Protein AF-A0A4Y2WXP6-F1 (afdb_monomer)

Radius of gyration: 22.46 Å; Cα contacts (8 Å, |Δi|>4): 162; chains: 1; bounding box: 64×48×54 Å

Sequence (216 aa):
MQQYDVDSYVKVEGNRLNFIRHIQRKLRVQLHLRLADHINALVTEVGIKSGVTLILLSSFIGSPREMQQNFQDAMSIFRDIGKPDLFLSFTCISKWNEIKDNFSWTKPHDRPNLVARVFDIKKKALIQDLKNMAFWIIYPCLTKKYNAHINVEICSSFISKNYVCKYVYKGHDCAKVVFDDIVQGPIIWDEIKTFLDARCLSAPKAMCRLLEKNAQ

Mean predicted aligned error: 11.95 Å

Solvent-accessible surface area (backbone atoms only — not comparable to full-atom values): 12977 Å² total; per-residue (Å²): 102,43,65,57,45,36,51,52,44,50,50,54,51,51,50,51,52,53,50,50,62,63,48,51,77,74,48,93,48,63,77,59,47,56,52,51,52,52,51,44,51,57,33,51,76,72,71,48,88,70,75,85,89,77,83,64,50,52,90,37,89,77,23,74,44,23,36,52,49,55,47,51,55,52,51,49,46,39,67,75,80,40,75,54,60,63,45,79,46,80,46,88,56,88,80,39,61,83,55,46,78,76,42,88,89,69,59,78,74,65,43,28,61,61,55,34,51,54,45,51,52,52,52,52,52,50,55,52,48,64,74,73,48,76,72,89,80,36,73,78,52,49,32,63,76,67,63,33,62,63,48,76,44,82,27,51,82,75,51,35,58,55,50,53,49,48,68,44,68,62,60,62,58,65,43,77,44,70,68,81,76,92,60,99,64,87,86,77,86,54,87,84,80,38,71,42,85,37,80,58,78,52,36,40,62,34,37,41,56,54,54,59,64,76,74,113

InterPro domains:
  IPR025476 Helitron helicase-like domain [PF14214] (1-132)

pLDDT: mean 74.92, std 11.72, range [33.97, 91.5]

Organism: Araneus ventricosus (NCBI:txid182803)

Foldseek 3Di:
DLVCLVVVLVVVLVVVQVVQVVCVVVDPCVVVVVVLVVVCVVCVVVVHPDDDDRQDDLVRAQHPNVLVVLLVVVVVCCVPVNFDQKDKDWDQDCPDPQNVVVDDDDGSQVCLLSSLVLVVVLVVVVVVCVVVDDPPVPDVPSCVVSVTDMDMDGADRVRRSVVSNCVSPVTADWDWDFDDDPDPDPDDDDVVPTTDTHGDDGSNRSNNVVVVVVVD

Secondary structure (DSSP, 8-state):
-HHHHHHHHHHHHHHHHHHHHHHHTTS--HHHHHHHHHHHHHHHHTT--PPP-----TTSTT-HHHHHHHHHHHHHHHHHT---SEEEEEE--TT-HHHHTT-SSS-GGG-HHHHHHHHHHHHHHHHHHHHHS-GGG-HHHHHHHHTSEEEEEE--HHHHHHHHHHHHHT-S-EEEEE-----SS-----TTTSEEEEE---HHHHHHHHHHHTT-

Structure (mmCIF, N/CA/C/O backbone):
data_AF-A0A4Y2WXP6-F1
#
_entry.id   AF-A0A4Y2WXP6-F1
#
loop_
_atom_site.group_PDB
_atom_site.id
_atom_site.type_symbol
_atom_site.label_atom_id
_atom_site.label_alt_id
_atom_site.label_comp_id
_atom_site.label_asym_id
_atom_site.label_entity_id
_atom_site.label_seq_id
_atom_site.pdbx_PDB_ins_code
_atom_site.Cartn_x
_atom_site.Cartn_y
_atom_site.Cartn_z
_atom_site.occupancy
_atom_site.B_iso_or_equiv
_atom_site.auth_seq_id
_atom_site.auth_comp_id
_atom_site.auth_asym_id
_atom_site.auth_atom_id
_atom_site.pdbx_PDB_model_num
ATOM 1 N N . MET A 1 1 ? 7.918 -20.808 2.384 1.00 64.62 1 MET A N 1
ATOM 2 C CA . MET A 1 1 ? 6.591 -20.335 1.918 1.00 64.62 1 MET A CA 1
ATOM 3 C C . MET A 1 1 ? 6.629 -18.857 1.535 1.00 64.62 1 MET A C 1
ATOM 5 O O . MET A 1 1 ? 6.299 -18.552 0.404 1.00 64.62 1 MET A O 1
ATOM 9 N N . GLN A 1 2 ? 7.147 -17.964 2.390 1.00 73.94 2 GLN A N 1
ATOM 10 C CA . GLN A 1 2 ? 7.271 -16.527 2.080 1.00 73.94 2 GLN A CA 1
ATOM 11 C C . GLN A 1 2 ? 7.933 -16.202 0.732 1.00 73.94 2 GLN A C 1
ATOM 13 O O . GLN A 1 2 ? 7.430 -15.364 -0.007 1.00 73.94 2 GLN A O 1
ATOM 18 N N . GLN A 1 3 ? 9.049 -16.866 0.412 1.00 81.69 3 GLN A N 1
ATOM 19 C CA . GLN A 1 3 ? 9.759 -16.640 -0.848 1.00 81.69 3 GLN A CA 1
ATOM 20 C C . GLN A 1 3 ? 8.907 -17.023 -2.061 1.00 81.69 3 GLN A C 1
ATOM 22 O O . GLN A 1 3 ? 8.858 -16.276 -3.025 1.00 81.69 3 GLN A O 1
ATOM 27 N N . TYR A 1 4 ? 8.146 -18.118 -1.970 1.00 82.62 4 TYR A N 1
ATOM 28 C CA . TYR A 1 4 ? 7.216 -18.525 -3.024 1.00 82.62 4 TYR A CA 1
ATOM 29 C C . TYR A 1 4 ? 6.116 -17.480 -3.260 1.00 82.62 4 TYR A C 1
ATOM 31 O O . TYR A 1 4 ? 5.788 -17.188 -4.407 1.00 82.62 4 TYR A O 1
ATOM 39 N N . ASP A 1 5 ? 5.573 -16.885 -2.195 1.00 80.56 5 ASP A N 1
ATOM 40 C CA . ASP A 1 5 ? 4.532 -15.856 -2.306 1.00 80.56 5 ASP A CA 1
ATOM 41 C C . ASP A 1 5 ? 5.058 -14.582 -2.984 1.00 80.56 5 ASP A C 1
ATOM 43 O O . ASP A 1 5 ? 4.394 -14.007 -3.851 1.00 80.56 5 ASP A O 1
ATOM 47 N N . VAL A 1 6 ? 6.272 -14.160 -2.615 1.00 85.00 6 VAL A N 1
ATOM 48 C CA . VAL A 1 6 ? 6.953 -13.016 -3.238 1.00 85.00 6 VAL A CA 1
ATOM 49 C C . VAL A 1 6 ? 7.283 -13.323 -4.697 1.00 85.00 6 VAL A C 1
ATOM 51 O O . VAL A 1 6 ? 6.925 -12.536 -5.572 1.00 85.00 6 VAL A O 1
ATOM 54 N N . ASP A 1 7 ? 7.880 -14.480 -4.979 1.00 87.06 7 ASP A N 1
ATOM 55 C CA . ASP A 1 7 ? 8.254 -14.898 -6.333 1.00 87.06 7 ASP A CA 1
ATOM 56 C C . ASP A 1 7 ? 7.030 -15.030 -7.243 1.00 87.06 7 ASP A C 1
ATOM 58 O O . ASP A 1 7 ? 7.064 -14.618 -8.403 1.00 87.06 7 ASP A O 1
ATOM 62 N N . SER A 1 8 ? 5.926 -15.570 -6.723 1.00 86.00 8 SER A N 1
ATOM 63 C CA . SER A 1 8 ? 4.652 -15.663 -7.437 1.00 86.00 8 SER A CA 1
ATOM 64 C C . SER A 1 8 ? 4.138 -14.276 -7.823 1.00 86.00 8 SER A C 1
ATOM 66 O O . SER A 1 8 ? 3.855 -14.022 -8.997 1.00 86.00 8 SER A O 1
ATOM 68 N N . TYR A 1 9 ? 4.107 -13.332 -6.874 1.00 86.50 9 TYR A N 1
ATOM 69 C CA . TYR A 1 9 ? 3.711 -11.956 -7.167 1.00 86.50 9 TYR A CA 1
ATOM 70 C C . TYR A 1 9 ? 4.641 -11.292 -8.192 1.00 86.50 9 TYR A C 1
ATOM 72 O O . TYR A 1 9 ? 4.164 -10.644 -9.125 1.00 86.50 9 TYR A O 1
ATOM 80 N N . VAL A 1 10 ? 5.959 -11.463 -8.053 1.00 86.56 10 VAL A N 1
ATOM 81 C CA . VAL A 1 10 ? 6.952 -10.887 -8.973 1.00 86.56 10 VAL A CA 1
ATOM 82 C C . VAL A 1 10 ? 6.772 -11.437 -10.386 1.00 86.56 10 VAL A C 1
ATOM 84 O O . VAL A 1 10 ? 6.802 -10.661 -11.339 1.00 86.56 10 VAL A O 1
ATOM 87 N N . LYS A 1 11 ? 6.503 -12.738 -10.544 1.00 89.31 11 LYS A N 1
ATOM 88 C CA . LYS A 1 11 ? 6.196 -13.344 -11.851 1.00 89.31 11 LYS A CA 1
ATOM 89 C C . LYS A 1 11 ? 4.927 -12.758 -12.466 1.00 89.31 11 LYS A C 1
ATOM 91 O O . LYS A 1 11 ? 4.932 -12.393 -13.641 1.00 89.31 11 LYS A O 1
ATOM 96 N N . VAL A 1 12 ? 3.854 -12.623 -11.683 1.00 87.88 12 VAL A N 1
ATOM 97 C CA . VAL A 1 12 ? 2.596 -12.010 -12.146 1.00 87.88 12 VAL A CA 1
ATOM 98 C C . VAL A 1 12 ? 2.831 -10.568 -12.594 1.00 87.88 12 VAL A C 1
ATOM 100 O O . VAL A 1 12 ? 2.386 -10.167 -13.669 1.00 87.88 12 VAL A O 1
ATOM 103 N N . GLU A 1 13 ? 3.558 -9.781 -11.805 1.00 83.94 13 GLU A N 1
ATOM 104 C CA . GLU A 1 13 ? 3.833 -8.385 -12.134 1.00 83.94 13 GLU A CA 1
ATOM 105 C C . GLU A 1 13 ? 4.781 -8.252 -13.339 1.00 83.94 13 GLU A C 1
ATOM 107 O O . GLU A 1 13 ? 4.561 -7.403 -14.204 1.00 83.94 13 GLU A O 1
ATOM 112 N N . GLY A 1 14 ? 5.776 -9.135 -13.455 1.00 87.25 14 GLY A N 1
ATOM 113 C CA . GLY A 1 14 ? 6.657 -9.237 -14.619 1.00 87.25 14 GLY A CA 1
ATOM 114 C C . GLY A 1 14 ? 5.882 -9.543 -15.900 1.00 87.25 14 GLY A C 1
ATOM 115 O O . GLY A 1 14 ? 6.063 -8.865 -16.911 1.00 87.25 14 GLY A O 1
ATOM 116 N N . ASN A 1 15 ? 4.935 -10.481 -15.847 1.00 88.62 15 ASN A N 1
ATOM 117 C CA . ASN A 1 15 ? 4.050 -10.778 -16.975 1.00 88.62 15 ASN A CA 1
ATOM 118 C C . ASN A 1 15 ? 3.198 -9.564 -17.376 1.00 88.62 15 ASN A C 1
ATOM 120 O O . ASN A 1 15 ? 3.056 -9.282 -18.566 1.00 88.62 15 ASN A O 1
ATOM 124 N N . ARG A 1 16 ? 2.683 -8.794 -16.408 1.00 85.38 16 ARG A N 1
ATOM 125 C CA . ARG A 1 16 ? 1.937 -7.551 -16.684 1.00 85.38 16 ARG A CA 1
ATOM 126 C C . ARG A 1 16 ? 2.815 -6.488 -17.340 1.00 85.38 16 ARG A C 1
ATOM 128 O O . ARG A 1 16 ? 2.377 -5.842 -18.287 1.00 85.38 16 ARG A O 1
ATOM 135 N N . LEU A 1 17 ? 4.055 -6.321 -16.882 1.00 85.12 17 LEU A N 1
ATOM 136 C CA . LEU A 1 17 ? 5.014 -5.404 -17.506 1.00 85.12 17 LEU A CA 1
ATOM 137 C C . LEU A 1 17 ? 5.356 -5.828 -18.938 1.00 85.12 17 LEU A C 1
ATOM 139 O O . LEU A 1 17 ? 5.398 -4.986 -19.836 1.00 85.12 17 LEU A O 1
ATOM 143 N N . ASN A 1 18 ? 5.538 -7.129 -19.174 1.00 86.44 18 ASN A N 1
ATOM 144 C CA . ASN A 1 18 ? 5.763 -7.678 -20.512 1.00 86.44 18 ASN A CA 1
ATOM 145 C C . ASN A 1 18 ? 4.569 -7.391 -21.427 1.00 86.44 18 ASN A C 1
ATOM 147 O O . ASN A 1 18 ? 4.743 -6.899 -22.540 1.00 86.44 18 ASN A O 1
ATOM 151 N N . PHE A 1 19 ? 3.354 -7.615 -20.931 1.00 85.69 19 PHE A N 1
ATOM 152 C CA . PHE A 1 19 ? 2.121 -7.307 -21.648 1.00 85.69 19 PHE A CA 1
ATOM 153 C C . PHE A 1 19 ? 2.008 -5.818 -22.011 1.00 85.69 19 PHE A C 1
ATOM 155 O O . PHE A 1 19 ? 1.769 -5.490 -23.174 1.00 85.69 19 PHE A O 1
ATOM 162 N N . ILE A 1 20 ? 2.258 -4.913 -21.055 1.00 82.00 20 ILE A N 1
ATOM 163 C CA . ILE A 1 20 ? 2.254 -3.458 -21.290 1.00 82.00 20 ILE A CA 1
ATOM 164 C C . ILE A 1 20 ? 3.272 -3.087 -22.370 1.00 82.00 20 ILE A C 1
ATOM 166 O O . ILE A 1 20 ? 2.935 -2.366 -23.306 1.00 82.00 20 ILE A O 1
ATOM 170 N N . ARG A 1 21 ? 4.491 -3.624 -22.291 1.00 81.19 21 ARG A N 1
ATOM 171 C CA . ARG A 1 21 ? 5.553 -3.391 -23.278 1.00 81.19 21 ARG A CA 1
ATOM 172 C C . ARG A 1 21 ? 5.145 -3.817 -24.692 1.00 81.19 21 ARG A C 1
ATOM 174 O O . ARG A 1 21 ? 5.443 -3.108 -25.651 1.00 81.19 21 ARG A O 1
ATOM 181 N N . HIS A 1 22 ? 4.432 -4.933 -24.841 1.00 81.88 22 HIS A N 1
ATOM 182 C CA . HIS A 1 22 ? 3.930 -5.371 -26.148 1.00 81.88 22 HIS A CA 1
ATOM 183 C C . HIS A 1 22 ? 2.768 -4.510 -26.661 1.00 81.88 22 HIS A C 1
ATOM 185 O O . HIS A 1 22 ? 2.712 -4.204 -27.853 1.00 81.88 22 HIS A O 1
ATOM 191 N N . ILE A 1 23 ? 1.861 -4.086 -25.779 1.00 77.50 23 ILE A N 1
ATOM 192 C CA . ILE A 1 23 ? 0.702 -3.259 -26.147 1.00 77.50 23 ILE A CA 1
ATOM 193 C C . ILE A 1 23 ? 1.083 -1.820 -26.461 1.00 77.50 23 ILE A C 1
ATOM 195 O O . ILE A 1 23 ? 0.476 -1.208 -27.337 1.00 77.50 23 ILE A O 1
ATOM 199 N N . GLN A 1 24 ? 2.110 -1.281 -25.814 1.00 71.88 24 GLN A N 1
ATOM 200 C CA . GLN A 1 24 ? 2.576 0.074 -26.088 1.00 71.88 24 GLN A CA 1
ATOM 201 C C . GLN A 1 24 ? 2.967 0.303 -27.543 1.00 71.88 24 GLN A C 1
ATOM 203 O O . GLN A 1 24 ? 2.732 1.394 -28.048 1.00 71.88 24 GLN A O 1
ATOM 208 N N . ARG A 1 25 ? 3.470 -0.724 -28.244 1.00 66.88 25 ARG A N 1
ATOM 209 C CA . ARG A 1 25 ? 3.754 -0.628 -29.686 1.00 66.88 25 ARG A CA 1
ATOM 210 C C . ARG A 1 25 ? 2.493 -0.412 -30.534 1.00 66.88 25 ARG A C 1
ATOM 212 O O . ARG A 1 25 ? 2.609 0.072 -31.652 1.00 66.88 25 ARG A O 1
ATOM 219 N N . LYS A 1 26 ? 1.309 -0.778 -30.026 1.00 70.56 26 LYS A N 1
ATOM 220 C CA . LYS A 1 26 ? 0.008 -0.629 -30.705 1.00 70.56 26 LYS A CA 1
ATOM 221 C C . LYS A 1 26 ? -0.742 0.648 -30.309 1.00 70.56 26 LYS A C 1
ATOM 223 O O . LYS A 1 26 ? -1.589 1.109 -31.068 1.00 70.56 26 LYS A O 1
ATOM 228 N N . LEU A 1 27 ? -0.472 1.208 -29.129 1.00 64.75 27 LEU A N 1
ATOM 229 C CA . LEU A 1 27 ? -1.106 2.445 -28.665 1.00 64.75 27 LEU A CA 1
ATOM 230 C C . LEU A 1 27 ? -0.515 3.659 -29.405 1.00 64.75 27 LEU A C 1
ATOM 232 O O . LEU A 1 27 ? 0.668 3.675 -29.737 1.00 64.75 27 LEU A O 1
ATOM 236 N N . ARG A 1 28 ? -1.319 4.705 -29.651 1.00 60.28 28 ARG A N 1
ATOM 237 C CA . ARG A 1 28 ? -0.869 5.977 -30.257 1.00 60.28 28 ARG A CA 1
ATOM 238 C C . ARG A 1 28 ? 0.005 6.782 -29.280 1.00 60.28 28 ARG A C 1
ATOM 240 O O . ARG A 1 28 ? -0.372 7.854 -28.822 1.00 60.28 28 ARG A O 1
ATOM 247 N N . VAL A 1 29 ? 1.199 6.276 -28.979 1.00 63.72 29 VAL A N 1
ATOM 248 C CA . VAL A 1 29 ? 2.205 6.895 -28.093 1.00 63.72 29 VAL A CA 1
ATOM 249 C C . VAL A 1 29 ? 2.980 8.021 -28.810 1.00 63.72 29 VAL A C 1
ATOM 251 O O . VAL A 1 29 ? 3.933 8.559 -28.264 1.00 63.72 29 VAL A O 1
ATOM 254 N N . GLN A 1 30 ? 2.564 8.427 -30.019 1.00 55.47 30 GLN A N 1
ATOM 255 C CA . GLN A 1 30 ? 3.279 9.351 -30.919 1.00 55.47 30 GLN A CA 1
ATOM 256 C C . GLN A 1 30 ? 3.834 10.618 -30.248 1.00 55.47 30 GLN A C 1
ATOM 258 O O . GLN A 1 30 ? 4.963 11.008 -30.532 1.00 55.47 30 GLN A O 1
ATOM 263 N N . LEU A 1 31 ? 3.073 11.247 -29.346 1.00 61.75 31 LEU A N 1
ATOM 264 C CA . LEU A 1 31 ? 3.522 12.441 -28.618 1.00 61.75 31 LEU A CA 1
ATOM 265 C C . LEU A 1 31 ? 4.692 12.152 -27.668 1.00 61.75 31 LEU A C 1
ATOM 267 O O . LEU A 1 31 ? 5.622 12.946 -27.573 1.00 61.75 31 LEU A O 1
ATOM 271 N N . HIS A 1 32 ? 4.667 11.009 -26.987 1.00 64.88 32 HIS A N 1
ATOM 272 C CA . HIS A 1 32 ? 5.744 10.605 -26.088 1.00 64.88 32 HIS A CA 1
ATOM 273 C C . HIS A 1 32 ? 6.916 9.966 -26.828 1.00 64.88 32 HIS A C 1
ATOM 275 O O . HIS A 1 32 ? 8.036 10.056 -26.340 1.00 64.88 32 HIS A O 1
ATOM 281 N N . LEU A 1 33 ? 6.670 9.376 -28.002 1.00 66.00 33 LEU A N 1
ATOM 282 C CA . LEU A 1 33 ? 7.726 8.877 -28.878 1.00 66.00 33 LEU A CA 1
ATOM 283 C C . LEU A 1 33 ? 8.670 10.016 -29.257 1.00 66.00 33 LEU A C 1
ATOM 285 O O . LEU A 1 33 ? 9.854 9.907 -29.009 1.00 66.00 33 LEU A O 1
ATOM 289 N N . ARG A 1 34 ? 8.138 11.162 -29.706 1.00 69.50 34 ARG A N 1
ATOM 290 C CA . ARG A 1 34 ? 8.958 12.333 -30.069 1.00 69.50 34 ARG A CA 1
ATOM 291 C C . ARG A 1 34 ? 9.839 12.833 -28.926 1.00 69.50 34 ARG A C 1
ATOM 293 O O . ARG A 1 34 ? 10.994 13.176 -29.146 1.00 69.50 34 ARG A O 1
ATOM 300 N N . LEU A 1 35 ? 9.289 12.882 -27.712 1.00 71.50 35 LEU A N 1
ATOM 301 C CA . LEU A 1 35 ? 10.049 13.280 -26.528 1.00 71.50 35 LEU A CA 1
ATOM 302 C C . LEU A 1 35 ? 11.138 12.246 -26.205 1.00 71.50 35 LEU A C 1
ATOM 304 O O . LEU A 1 35 ? 12.278 12.618 -25.952 1.00 71.50 35 LEU A O 1
ATOM 308 N N . ALA A 1 36 ? 10.794 10.957 -26.238 1.00 72.75 36 ALA A N 1
ATOM 309 C CA . ALA A 1 36 ? 11.742 9.874 -26.003 1.00 72.75 36 ALA A CA 1
ATOM 310 C C . ALA A 1 36 ? 12.844 9.844 -27.073 1.00 72.75 36 ALA A C 1
ATOM 312 O O . ALA A 1 36 ? 14.006 9.685 -26.730 1.00 72.75 36 ALA A O 1
ATOM 313 N N . ASP A 1 37 ? 12.505 10.066 -28.342 1.00 74.88 37 ASP A N 1
ATOM 314 C CA . ASP A 1 37 ? 13.437 10.128 -29.467 1.00 74.88 37 ASP A CA 1
ATOM 315 C C . ASP A 1 37 ? 14.398 11.315 -29.320 1.00 74.88 37 ASP A C 1
ATOM 317 O O . ASP A 1 37 ? 15.600 11.157 -29.520 1.00 74.88 37 ASP A O 1
ATOM 321 N N . HIS A 1 38 ? 13.900 12.481 -28.891 1.00 77.38 38 HIS A N 1
ATOM 322 C CA . HIS A 1 38 ? 14.736 13.648 -28.600 1.00 77.38 38 HIS A CA 1
ATOM 323 C C . HIS A 1 38 ? 15.698 13.394 -27.432 1.00 77.38 38 HIS A C 1
ATOM 325 O O . HIS A 1 38 ? 16.887 13.680 -27.538 1.00 77.38 38 HIS A O 1
ATOM 331 N N . ILE A 1 39 ? 15.209 12.797 -26.340 1.00 73.56 39 ILE A N 1
ATOM 332 C CA . ILE A 1 39 ? 16.048 12.421 -25.193 1.00 73.56 39 ILE A CA 1
ATOM 333 C C . ILE A 1 39 ? 17.089 11.380 -25.618 1.00 73.56 39 ILE A C 1
ATOM 335 O O . ILE A 1 39 ? 18.258 11.512 -25.279 1.00 73.56 39 ILE A O 1
ATOM 339 N N . ASN A 1 40 ? 16.695 10.372 -26.396 1.00 73.50 40 ASN A N 1
ATOM 340 C CA . ASN A 1 40 ? 17.603 9.342 -26.894 1.00 73.50 40 ASN A CA 1
ATOM 341 C C . ASN A 1 40 ? 18.684 9.922 -27.812 1.00 73.50 40 ASN A C 1
ATOM 343 O O . ASN A 1 40 ? 19.830 9.492 -27.713 1.00 73.50 40 ASN A O 1
ATOM 347 N N . ALA A 1 41 ? 18.356 10.901 -28.660 1.00 77.94 41 ALA A N 1
ATOM 348 C CA . ALA A 1 41 ? 19.338 11.599 -29.487 1.00 77.94 41 ALA A CA 1
ATOM 349 C C . ALA A 1 41 ? 20.380 12.327 -28.619 1.00 77.94 41 ALA A C 1
ATOM 351 O O . ALA A 1 41 ? 21.571 12.072 -28.772 1.00 77.94 41 ALA A O 1
ATOM 352 N N . LEU A 1 42 ? 19.933 13.109 -27.629 1.00 74.19 42 LEU A N 1
ATOM 353 C CA . LEU A 1 42 ? 20.819 13.798 -26.678 1.00 74.19 42 LEU A CA 1
ATOM 354 C C . LEU A 1 42 ? 21.695 12.818 -25.879 1.00 74.19 42 LEU A C 1
ATOM 356 O O . LEU A 1 42 ? 22.879 13.046 -25.664 1.00 74.19 42 LEU A O 1
ATOM 360 N N . VAL A 1 43 ? 21.126 11.694 -25.445 1.00 70.00 43 VAL A N 1
ATOM 361 C CA . VAL A 1 43 ? 21.840 10.671 -24.666 1.00 70.00 43 VAL A CA 1
ATOM 362 C C . VAL A 1 43 ? 22.870 9.922 -25.529 1.00 70.00 43 VAL A C 1
ATOM 364 O O . VAL A 1 43 ? 23.940 9.561 -25.035 1.00 70.00 43 VAL A O 1
ATOM 367 N N . THR A 1 44 ? 22.587 9.754 -26.826 1.00 70.88 44 THR A N 1
ATOM 368 C CA . THR A 1 44 ? 23.518 9.171 -27.807 1.00 70.88 44 THR A CA 1
ATOM 369 C C . THR A 1 44 ? 24.690 10.111 -28.095 1.00 70.88 44 THR A C 1
ATOM 371 O O . THR A 1 44 ? 25.821 9.641 -28.193 1.00 70.88 44 THR A O 1
ATOM 374 N N . GLU A 1 45 ? 24.453 11.427 -28.152 1.00 75.62 45 GLU A N 1
ATOM 375 C CA . GLU A 1 45 ? 25.511 12.446 -28.270 1.00 75.62 45 GLU A CA 1
ATOM 376 C C . GLU A 1 45 ? 26.474 12.431 -27.070 1.00 75.62 45 GLU A C 1
ATOM 378 O O . GLU A 1 45 ? 27.671 12.655 -27.230 1.00 75.62 45 GLU A O 1
ATOM 383 N N . VAL A 1 46 ? 25.977 12.089 -25.877 1.00 76.38 46 VAL A N 1
ATOM 384 C CA . VAL A 1 46 ? 26.775 11.967 -24.640 1.00 76.38 46 VAL A CA 1
ATOM 385 C C . VAL A 1 46 ? 27.415 10.569 -24.489 1.00 76.38 46 VAL A C 1
ATOM 387 O O . VAL A 1 46 ? 28.181 10.322 -23.560 1.00 76.38 46 VAL A O 1
ATOM 390 N N . GLY A 1 47 ? 27.153 9.633 -25.412 1.00 68.62 47 GLY A N 1
ATOM 391 C CA . GLY A 1 47 ? 27.742 8.287 -25.408 1.00 68.62 47 GLY A CA 1
ATOM 392 C C . GLY A 1 47 ? 27.188 7.341 -24.332 1.00 68.62 47 GLY A C 1
ATOM 393 O O . GLY A 1 47 ? 27.785 6.300 -24.053 1.00 68.62 47 GLY A O 1
ATOM 394 N N . ILE A 1 48 ? 26.047 7.670 -23.722 1.00 72.44 48 ILE A N 1
ATOM 395 C CA . ILE A 1 48 ? 25.389 6.833 -22.713 1.00 72.44 48 ILE A CA 1
ATOM 396 C C . ILE A 1 48 ? 24.386 5.906 -23.420 1.00 72.44 48 ILE A C 1
ATOM 398 O O . ILE A 1 48 ? 23.633 6.326 -24.295 1.00 72.44 48 ILE A O 1
ATOM 402 N N . LYS A 1 49 ? 24.343 4.615 -23.061 1.00 57.97 49 LYS A N 1
ATOM 403 C CA . LYS A 1 49 ? 23.306 3.701 -23.573 1.00 57.97 49 LYS A CA 1
ATOM 404 C C . LYS A 1 49 ? 21.960 4.056 -22.939 1.00 57.97 49 LYS A C 1
ATOM 406 O O . LYS A 1 49 ? 21.731 3.752 -21.771 1.00 57.97 49 LYS A O 1
ATOM 411 N N . SER A 1 50 ? 21.073 4.679 -23.714 1.00 58.06 50 SER A N 1
ATOM 412 C CA . SER A 1 50 ? 19.722 5.010 -23.253 1.00 58.06 50 SER A CA 1
ATOM 413 C C . SER A 1 50 ? 18.885 3.742 -23.038 1.00 58.06 50 SER A C 1
ATOM 415 O O . SER A 1 50 ? 18.837 2.854 -23.894 1.00 58.06 50 SER A O 1
ATOM 417 N N . GLY A 1 51 ? 18.232 3.640 -21.879 1.00 62.00 51 GLY A N 1
ATOM 418 C CA . GLY A 1 51 ? 17.280 2.569 -21.585 1.00 62.00 51 GLY A CA 1
ATOM 419 C C . GLY A 1 51 ? 15.971 2.725 -22.369 1.00 62.00 51 GLY A C 1
ATOM 420 O O . GLY A 1 51 ? 15.626 3.805 -22.843 1.00 62.00 51 GLY A O 1
ATOM 421 N N . VAL A 1 52 ? 15.191 1.646 -22.489 1.00 63.62 52 VAL A N 1
ATOM 422 C CA . VAL A 1 52 ? 13.873 1.707 -23.144 1.00 63.62 52 VAL A CA 1
ATOM 423 C C . VAL A 1 52 ? 12.873 2.427 -22.236 1.00 63.62 52 VAL A C 1
ATOM 425 O O . VAL A 1 52 ? 12.564 1.947 -21.145 1.00 63.62 52 VAL A O 1
ATOM 428 N N . THR A 1 53 ? 12.312 3.549 -22.695 1.00 64.50 53 THR A N 1
ATOM 429 C CA . THR A 1 53 ? 11.250 4.259 -21.969 1.00 64.50 53 THR A CA 1
ATOM 430 C C . THR A 1 53 ? 9.952 3.445 -21.984 1.00 64.50 53 THR A C 1
ATOM 432 O O . THR A 1 53 ? 9.266 3.363 -23.001 1.00 64.50 53 THR A O 1
ATOM 435 N N . LEU A 1 54 ? 9.586 2.855 -20.843 1.00 68.38 54 LEU A N 1
ATOM 436 C CA . LEU A 1 54 ? 8.304 2.170 -20.656 1.00 68.38 54 LEU A CA 1
ATOM 437 C C . LEU A 1 54 ? 7.338 3.046 -19.858 1.00 68.38 54 LEU A C 1
ATOM 439 O O . LEU A 1 54 ? 7.519 3.299 -18.670 1.00 68.38 54 LEU A O 1
ATOM 443 N N . ILE A 1 55 ? 6.261 3.477 -20.510 1.00 74.50 55 ILE A N 1
ATOM 444 C CA . ILE A 1 55 ? 5.221 4.306 -19.887 1.00 74.50 55 ILE A CA 1
ATOM 445 C C . ILE A 1 55 ? 4.188 3.454 -19.132 1.00 74.50 55 ILE A C 1
ATOM 447 O O . ILE A 1 55 ? 3.253 2.896 -19.702 1.00 74.50 55 ILE A O 1
ATOM 451 N N . LEU A 1 56 ? 4.287 3.380 -17.815 1.00 79.88 56 LEU A N 1
ATOM 452 C CA . LEU A 1 56 ? 3.295 2.633 -17.043 1.00 79.88 56 LEU A CA 1
ATOM 453 C C . LEU A 1 56 ? 1.901 3.284 -17.147 1.00 79.88 56 LEU A C 1
ATOM 455 O O . LEU A 1 56 ? 1.772 4.507 -17.060 1.00 79.88 56 LEU A O 1
ATOM 459 N N . LEU A 1 57 ? 0.871 2.459 -17.365 1.00 79.75 57 LEU A N 1
ATOM 460 C CA . LEU A 1 57 ? -0.534 2.884 -17.329 1.00 79.75 57 LEU A CA 1
ATOM 461 C C . LEU A 1 57 ? -0.978 3.135 -15.885 1.00 79.75 57 LEU A C 1
ATOM 463 O O . LEU A 1 57 ? -0.412 2.556 -14.961 1.00 79.75 57 LEU A O 1
ATOM 467 N N . SER A 1 58 ? -2.044 3.915 -15.694 1.00 81.12 58 SER A N 1
ATOM 468 C CA . SER A 1 58 ? -2.604 4.170 -14.360 1.00 81.12 58 SER A CA 1
ATOM 469 C C . SER A 1 58 ? -3.195 2.927 -13.682 1.00 81.12 58 SER A C 1
ATOM 471 O O . SER A 1 58 ? -3.288 2.878 -12.466 1.00 81.12 58 SER A O 1
ATOM 473 N N . SER A 1 59 ? -3.503 1.865 -14.431 1.00 81.06 59 SER A N 1
ATOM 474 C CA . SER A 1 59 ? -3.890 0.559 -13.873 1.00 81.06 59 SER A CA 1
ATOM 475 C C . SER A 1 59 ? -2.724 -0.213 -13.231 1.00 81.06 59 SER A C 1
ATOM 477 O O . SER A 1 59 ? -2.904 -1.308 -12.682 1.00 81.06 59 SER A O 1
ATOM 479 N N . PHE A 1 60 ? -1.492 0.280 -13.378 1.00 83.00 60 PHE A N 1
ATOM 480 C CA . PHE A 1 60 ? -0.310 -0.328 -12.789 1.00 83.00 60 PHE A CA 1
ATOM 481 C C . PHE A 1 60 ? -0.033 0.280 -11.414 1.00 83.00 60 PHE A C 1
ATOM 483 O O . PHE A 1 60 ? 0.278 1.465 -11.296 1.00 83.00 60 PHE A O 1
ATOM 490 N N . ILE A 1 61 ? -0.113 -0.569 -10.391 1.00 80.25 61 ILE A N 1
ATOM 491 C CA . ILE A 1 61 ? -0.006 -0.201 -8.978 1.00 80.25 61 ILE A CA 1
ATOM 492 C C . ILE A 1 61 ? 1.398 0.359 -8.690 1.00 80.25 61 ILE A C 1
ATOM 494 O O . ILE A 1 61 ? 2.412 -0.307 -8.943 1.00 80.25 61 ILE A O 1
ATOM 498 N N . GLY A 1 62 ? 1.453 1.597 -8.189 1.00 78.50 62 GLY A N 1
ATOM 499 C CA . GLY A 1 62 ? 2.692 2.326 -7.923 1.00 78.50 62 GLY A CA 1
ATOM 500 C C . GLY A 1 62 ? 3.332 2.965 -9.151 1.00 78.50 62 GLY A C 1
ATOM 501 O O . GLY A 1 62 ? 4.506 3.326 -9.098 1.00 78.50 62 GLY A O 1
ATOM 502 N N . SER A 1 63 ? 2.609 3.075 -10.268 1.00 83.25 63 SER A N 1
ATOM 503 C CA . SER A 1 63 ? 3.050 3.920 -11.377 1.00 83.25 63 SER A CA 1
ATOM 504 C C . SER A 1 63 ? 2.827 5.404 -11.058 1.00 83.25 63 SER A C 1
ATOM 506 O O . SER A 1 63 ? 1.879 5.742 -10.346 1.00 83.25 63 SER A O 1
ATOM 508 N N . PRO A 1 64 ? 3.618 6.323 -11.642 1.00 82.00 64 PRO A N 1
ATOM 509 C CA . PRO A 1 64 ? 3.368 7.759 -11.503 1.00 82.00 64 PRO A CA 1
ATOM 510 C C . PRO A 1 64 ? 1.954 8.175 -11.928 1.00 82.00 64 PRO A C 1
ATOM 512 O O . PRO A 1 64 ? 1.348 9.044 -11.308 1.00 82.00 64 PRO A O 1
ATOM 515 N N . ARG A 1 65 ? 1.400 7.518 -12.958 1.00 84.25 65 ARG A N 1
ATOM 516 C CA . ARG A 1 65 ? 0.042 7.795 -13.447 1.00 84.25 65 ARG A CA 1
ATOM 517 C C . ARG A 1 65 ? -1.036 7.310 -12.486 1.00 84.25 65 ARG A C 1
ATOM 519 O O . ARG A 1 65 ? -2.053 7.976 -12.361 1.00 84.25 65 ARG A O 1
ATOM 526 N N . GLU A 1 66 ? -0.823 6.178 -11.821 1.00 87.44 66 GLU A N 1
ATOM 527 C CA . GLU A 1 66 ? -1.739 5.666 -10.796 1.00 87.44 66 GLU A CA 1
ATOM 528 C C . GLU A 1 66 ? -1.787 6.605 -9.590 1.00 87.44 66 GLU A C 1
ATOM 530 O O . GLU A 1 66 ? -2.867 7.005 -9.169 1.00 87.44 66 GLU A O 1
ATOM 535 N N . MET A 1 67 ? -0.626 7.066 -9.113 1.00 87.75 67 MET A N 1
ATOM 536 C CA . MET A 1 67 ? -0.559 8.070 -8.045 1.00 87.75 67 MET A CA 1
ATOM 537 C C . MET A 1 67 ? -1.265 9.373 -8.446 1.00 87.75 67 MET A C 1
ATOM 539 O O . MET A 1 67 ? -2.060 9.910 -7.678 1.00 87.75 67 MET A O 1
ATOM 543 N N . GLN A 1 68 ? -1.036 9.861 -9.669 1.00 87.69 68 GLN A N 1
ATOM 544 C CA . GLN A 1 68 ? -1.714 11.059 -10.165 1.00 87.69 68 GLN A CA 1
ATOM 545 C C . GLN A 1 68 ? -3.234 10.867 -10.272 1.00 87.69 68 GLN A C 1
ATOM 547 O O . GLN A 1 68 ? -3.982 11.772 -9.905 1.00 87.69 68 GLN A O 1
ATOM 552 N N . GLN A 1 69 ? -3.691 9.703 -10.741 1.00 90.19 69 GLN A N 1
ATOM 553 C CA . GLN A 1 69 ? -5.115 9.386 -10.831 1.00 90.19 69 GLN A CA 1
ATOM 554 C C . GLN A 1 69 ? -5.756 9.340 -9.439 1.00 90.19 69 GLN A C 1
ATOM 556 O O . GLN A 1 69 ? -6.720 10.058 -9.201 1.00 90.19 69 GLN A O 1
ATOM 561 N N . ASN A 1 70 ? -5.165 8.614 -8.486 1.00 89.12 70 ASN A N 1
ATOM 562 C CA . ASN A 1 70 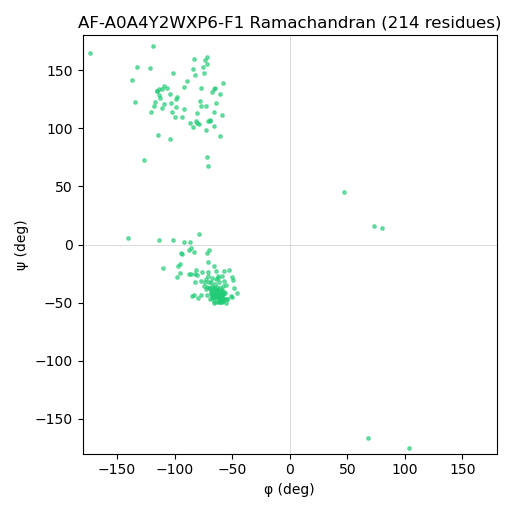? -5.662 8.557 -7.108 1.00 89.12 70 ASN A CA 1
ATOM 563 C C . ASN A 1 70 ? -5.736 9.943 -6.458 1.00 89.12 70 ASN A C 1
ATOM 565 O O . ASN A 1 70 ? -6.637 10.222 -5.669 1.00 89.12 70 ASN A O 1
ATOM 569 N N . PHE A 1 71 ? -4.788 10.828 -6.777 1.00 89.94 71 PHE A N 1
ATOM 570 C CA . PHE A 1 71 ? -4.820 12.202 -6.294 1.00 89.94 71 PHE A CA 1
ATOM 571 C C . PHE A 1 71 ? -5.987 12.993 -6.893 1.00 89.94 71 PHE A C 1
ATOM 573 O O . PHE A 1 71 ? -6.658 13.732 -6.173 1.00 89.94 71 PHE A O 1
ATOM 580 N N . GLN A 1 72 ? -6.239 12.847 -8.197 1.00 91.19 72 GLN A N 1
ATOM 581 C CA . GLN A 1 72 ? -7.375 13.488 -8.859 1.00 91.19 72 GLN A CA 1
ATOM 582 C C . GLN A 1 72 ? -8.707 12.976 -8.308 1.00 91.19 72 GLN A C 1
ATOM 584 O O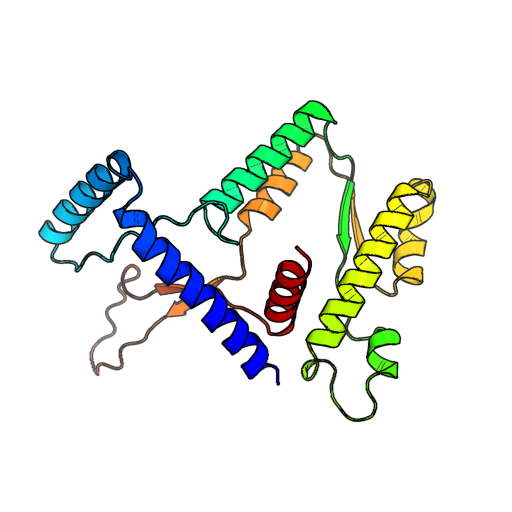 . GLN A 1 72 ? -9.565 13.796 -7.986 1.00 91.19 72 GLN A O 1
ATOM 589 N N . ASP A 1 73 ? -8.835 11.664 -8.112 1.00 91.50 73 ASP A N 1
ATOM 590 C CA . ASP A 1 73 ? -10.020 11.030 -7.529 1.00 91.50 73 ASP A CA 1
ATOM 591 C C . ASP A 1 73 ? -10.244 11.491 -6.078 1.00 91.50 73 ASP A C 1
ATOM 593 O O . ASP A 1 73 ? -11.357 11.806 -5.663 1.00 91.50 73 ASP A O 1
ATOM 597 N N . ALA A 1 74 ? -9.180 11.629 -5.284 1.00 89.06 74 ALA A N 1
ATOM 598 C CA . ALA A 1 74 ? -9.305 12.185 -3.940 1.00 89.06 74 ALA A CA 1
ATOM 599 C C . ALA A 1 74 ? -9.731 13.666 -3.959 1.00 89.06 74 ALA A C 1
ATOM 601 O O . ALA A 1 74 ? -10.522 14.104 -3.122 1.00 89.06 74 ALA A O 1
ATOM 602 N N . MET A 1 75 ? -9.239 14.447 -4.926 1.00 88.88 75 MET A N 1
ATOM 603 C CA . MET A 1 75 ? -9.613 15.854 -5.082 1.00 88.88 75 MET A CA 1
ATOM 604 C C . MET A 1 75 ? -11.036 16.045 -5.617 1.00 88.88 75 MET A C 1
ATOM 606 O O . MET A 1 75 ? -11.663 17.050 -5.271 1.00 88.88 75 MET A O 1
ATOM 610 N N . SER A 1 76 ? -11.562 15.117 -6.425 1.00 90.94 76 SER A N 1
ATOM 611 C CA . SER A 1 76 ? -12.975 15.135 -6.818 1.00 90.94 76 SER A CA 1
ATOM 612 C C . SER A 1 76 ? -13.863 14.844 -5.611 1.00 90.94 76 SER A C 1
ATOM 614 O O . SER A 1 76 ? -14.770 15.621 -5.334 1.00 90.94 76 SER A O 1
ATOM 616 N N . ILE A 1 77 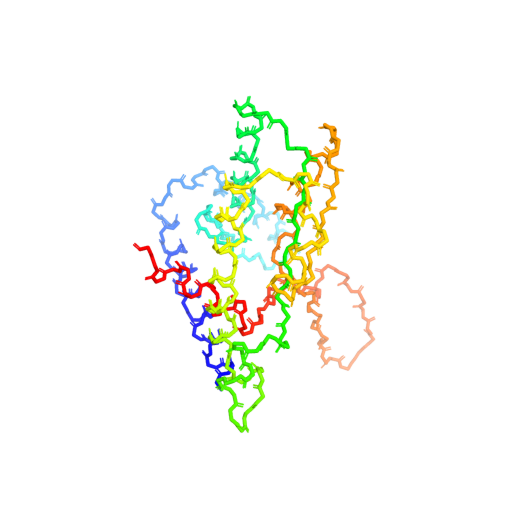? -13.514 13.847 -4.792 1.00 89.44 77 ILE A N 1
ATOM 617 C CA . ILE A 1 77 ? -14.219 13.565 -3.531 1.00 89.44 77 ILE A CA 1
ATOM 618 C C . ILE A 1 77 ? -14.206 14.790 -2.603 1.00 89.44 77 ILE A C 1
ATOM 620 O O . ILE A 1 77 ? -15.236 15.147 -2.036 1.00 89.44 77 ILE A O 1
ATOM 624 N N . PHE A 1 78 ? -13.071 15.486 -2.481 1.00 87.56 78 PHE A N 1
ATOM 625 C CA . PHE A 1 78 ? -12.977 16.717 -1.684 1.00 87.56 78 PHE A CA 1
ATOM 626 C C . PHE A 1 78 ? -13.855 17.856 -2.188 1.00 87.56 78 PHE A C 1
ATOM 628 O O . PHE A 1 78 ? -14.233 18.729 -1.404 1.00 87.56 78 PHE A O 1
ATOM 635 N N . ARG A 1 79 ? -14.117 17.890 -3.494 1.00 88.25 79 ARG A N 1
ATOM 636 C CA . ARG A 1 79 ? -14.995 18.881 -4.107 1.00 88.25 79 ARG A CA 1
ATOM 637 C C . ARG A 1 79 ? -16.459 18.539 -3.859 1.00 88.25 79 ARG A C 1
ATOM 639 O O . ARG A 1 79 ? -17.217 19.444 -3.530 1.00 88.25 79 ARG A O 1
ATOM 646 N N . ASP A 1 80 ? -16.815 17.267 -3.999 1.00 90.31 80 ASP A N 1
ATOM 647 C CA . ASP A 1 80 ? -18.208 16.819 -3.984 1.00 90.31 80 ASP A CA 1
ATOM 648 C C . ASP A 1 80 ? -18.742 16.622 -2.557 1.00 90.31 80 ASP A C 1
ATOM 650 O O . ASP A 1 80 ? -19.851 17.047 -2.245 1.00 90.31 80 ASP A O 1
ATOM 654 N N . ILE A 1 81 ? -17.952 16.000 -1.676 1.00 86.94 81 ILE A N 1
ATOM 655 C CA . ILE A 1 81 ? -18.342 15.676 -0.290 1.00 86.94 81 ILE A CA 1
ATOM 656 C C . ILE A 1 81 ? -17.815 16.726 0.697 1.00 86.94 81 ILE A C 1
ATOM 658 O O . ILE A 1 81 ? -18.411 16.965 1.745 1.00 86.94 81 ILE A O 1
ATOM 662 N N . GLY A 1 82 ? -16.705 17.380 0.359 1.00 85.06 82 GLY A N 1
ATOM 663 C CA . GLY A 1 82 ? -16.014 18.312 1.241 1.00 85.06 82 GLY A CA 1
ATOM 664 C C . GLY A 1 82 ? -14.747 17.718 1.850 1.00 85.06 82 GLY A C 1
ATOM 665 O O . GLY A 1 82 ? -14.282 16.633 1.496 1.00 85.06 82 GLY A O 1
ATOM 666 N N . LYS A 1 83 ? -14.124 18.485 2.744 1.00 83.31 83 LYS A N 1
ATOM 667 C CA . LYS A 1 83 ? -12.824 18.124 3.318 1.00 83.31 83 LYS A CA 1
ATOM 668 C C . LYS A 1 83 ? -13.007 17.138 4.478 1.00 83.31 83 LYS A C 1
ATOM 670 O O . LYS A 1 83 ? -13.978 17.268 5.211 1.00 83.31 83 LYS A O 1
ATOM 675 N N . PRO A 1 84 ? -12.076 16.194 4.676 1.00 83.44 84 PRO A N 1
ATOM 676 C CA . PRO A 1 84 ? -12.138 15.253 5.776 1.00 83.44 84 PRO A CA 1
ATOM 677 C C . PRO A 1 84 ? -11.708 15.950 7.061 1.00 83.44 84 PRO A C 1
ATOM 679 O O . PRO A 1 84 ? -10.669 16.612 7.097 1.00 83.44 84 PRO A O 1
ATOM 682 N N . ASP A 1 85 ? -12.474 15.731 8.120 1.00 81.19 85 ASP A N 1
ATOM 683 C CA . ASP A 1 85 ? -12.150 16.242 9.453 1.00 81.19 85 ASP A CA 1
ATOM 684 C C . ASP A 1 85 ? -11.132 15.355 10.179 1.00 81.19 85 ASP A C 1
ATOM 686 O O . ASP A 1 85 ? -10.451 15.791 11.108 1.00 81.19 85 ASP A O 1
ATOM 690 N N . LEU A 1 86 ? -11.019 14.088 9.767 1.00 80.44 86 LEU A N 1
ATOM 691 C CA . LEU A 1 86 ? -10.265 13.060 10.475 1.00 80.44 86 LEU A CA 1
ATOM 692 C C . LEU A 1 86 ? -9.445 12.206 9.511 1.00 80.44 86 LEU A C 1
ATOM 694 O O . LEU A 1 86 ? -9.901 11.827 8.432 1.00 80.44 86 LEU A O 1
ATOM 698 N N . PHE A 1 87 ? -8.239 11.862 9.946 1.00 81.94 87 PHE A N 1
ATOM 699 C CA . PHE A 1 87 ? -7.356 10.919 9.282 1.00 81.94 87 PHE A CA 1
ATOM 700 C C . PHE A 1 87 ? -7.099 9.734 10.214 1.00 81.94 87 PHE A C 1
ATOM 702 O O . PHE A 1 87 ? -6.588 9.908 11.317 1.00 81.94 87 PHE A O 1
ATOM 709 N N . LEU A 1 88 ? -7.474 8.526 9.787 1.00 84.00 88 LEU A N 1
ATOM 710 C CA . LEU A 1 88 ? -7.345 7.306 10.584 1.00 84.00 88 LEU A CA 1
ATOM 711 C C . LEU A 1 88 ? -6.326 6.365 9.944 1.00 84.00 88 LEU A C 1
ATOM 713 O O . LEU A 1 88 ? -6.430 6.015 8.770 1.00 84.00 88 LEU A O 1
ATOM 717 N N . SER A 1 89 ? -5.367 5.906 10.743 1.00 83.69 89 SER A N 1
ATOM 718 C CA . SER A 1 89 ? -4.429 4.849 10.369 1.00 83.69 89 SER A CA 1
ATOM 719 C C . SER A 1 89 ? -4.636 3.621 11.252 1.00 83.69 89 SER A C 1
ATOM 721 O O . SER A 1 89 ? -4.757 3.723 12.472 1.00 83.69 89 SER A O 1
ATOM 723 N N . PHE A 1 90 ? -4.710 2.455 10.612 1.00 85.75 90 PHE A N 1
ATOM 724 C CA . PHE A 1 90 ? -4.939 1.163 11.252 1.00 85.75 90 PHE A CA 1
ATOM 725 C C . PHE A 1 90 ? -3.765 0.236 10.943 1.00 85.75 90 PHE A C 1
ATOM 727 O O . PHE A 1 90 ? -3.552 -0.143 9.789 1.00 85.75 90 PHE A O 1
ATOM 734 N N . THR A 1 91 ? -3.003 -0.130 11.971 1.00 84.25 91 THR A N 1
ATOM 735 C CA . THR A 1 91 ? -1.809 -0.966 11.814 1.00 84.25 91 THR A CA 1
ATOM 736 C C . THR A 1 91 ? -2.089 -2.395 12.265 1.00 84.25 91 THR A C 1
ATOM 738 O O . THR A 1 91 ? -2.562 -2.633 13.378 1.00 84.25 91 THR A O 1
ATOM 741 N N . CYS A 1 92 ? -1.756 -3.364 11.409 1.00 78.62 92 CYS A N 1
ATOM 742 C CA . CYS A 1 92 ? -1.829 -4.782 11.750 1.00 78.62 92 CYS A CA 1
ATOM 743 C C . CYS A 1 92 ? -0.815 -5.126 12.849 1.00 78.62 92 CYS A C 1
ATOM 745 O O . CYS A 1 92 ? 0.361 -4.778 12.737 1.00 78.62 92 CYS A O 1
ATOM 747 N N . ILE A 1 93 ? -1.238 -5.878 13.868 1.00 79.69 93 ILE A N 1
ATOM 748 C CA . ILE A 1 93 ? -0.346 -6.407 14.907 1.00 79.69 93 ILE A CA 1
ATOM 749 C C . ILE A 1 93 ? -0.339 -7.935 14.815 1.00 79.69 93 ILE A C 1
ATOM 751 O O . ILE A 1 93 ? -1.386 -8.573 14.790 1.00 79.69 93 ILE A O 1
ATOM 755 N N . SER A 1 94 ? 0.846 -8.549 14.823 1.00 67.81 94 SER A N 1
ATOM 756 C CA . SER A 1 94 ? 1.021 -10.013 14.754 1.00 67.81 94 SER A CA 1
ATOM 757 C C . SER A 1 94 ? 0.585 -10.770 16.018 1.00 67.81 94 SER A C 1
ATOM 759 O O . SER A 1 94 ? 0.614 -11.996 16.047 1.00 67.81 94 SER A O 1
ATOM 761 N N . LYS A 1 95 ? 0.195 -10.050 17.077 1.00 74.31 95 LYS A N 1
ATOM 762 C CA . LYS A 1 95 ? -0.165 -10.593 18.396 1.00 74.31 95 LYS A CA 1
ATOM 763 C C . LYS A 1 95 ? -1.660 -10.898 18.552 1.00 74.31 95 LYS A C 1
ATOM 765 O O . LYS A 1 95 ? -2.058 -11.294 19.646 1.00 74.31 95 LYS A O 1
ATOM 770 N N . TRP A 1 96 ? -2.461 -10.697 17.507 1.00 81.88 96 TRP A N 1
ATOM 771 C CA . TRP A 1 96 ? -3.891 -11.005 17.499 1.00 81.88 96 TRP A CA 1
ATOM 772 C C . TRP A 1 96 ? -4.165 -12.479 17.803 1.00 81.88 96 TRP A C 1
ATOM 774 O O . TRP A 1 96 ? -3.461 -13.358 17.302 1.00 81.88 96 TRP A O 1
ATOM 784 N N . ASN A 1 97 ? -5.192 -12.739 18.615 1.00 79.25 97 ASN A N 1
ATOM 785 C CA . ASN A 1 97 ? -5.558 -14.097 19.026 1.00 79.25 97 ASN A CA 1
ATOM 786 C C . ASN A 1 97 ? -5.982 -14.923 17.809 1.00 79.25 97 ASN A C 1
ATOM 788 O O . ASN A 1 97 ? -5.526 -16.041 17.647 1.00 79.25 97 ASN A O 1
ATOM 792 N N . GLU A 1 98 ? -6.670 -14.309 16.845 1.00 81.81 98 GLU A N 1
ATOM 793 C CA . GLU A 1 98 ? -7.064 -14.958 15.591 1.00 81.81 98 GLU A CA 1
ATOM 794 C C . GLU A 1 98 ? -5.863 -15.485 14.782 1.00 81.81 98 GLU A C 1
ATOM 796 O O . GLU A 1 98 ? -5.987 -16.448 14.024 1.00 81.81 98 GLU A O 1
ATOM 801 N N . ILE A 1 99 ? -4.689 -14.861 14.942 1.00 77.75 99 ILE A N 1
ATOM 802 C CA . ILE A 1 99 ? -3.435 -15.316 14.333 1.00 77.75 99 ILE A CA 1
ATOM 803 C C . ILE A 1 99 ? -2.781 -16.386 15.214 1.00 77.75 99 ILE A C 1
ATOM 805 O O . ILE A 1 99 ? -2.333 -17.396 14.682 1.00 77.75 99 ILE A O 1
ATOM 809 N N . LYS A 1 100 ? -2.733 -16.186 16.538 1.00 78.25 100 LYS A N 1
ATOM 810 C CA . LYS A 1 100 ? -2.104 -17.115 17.494 1.00 78.25 100 LYS A CA 1
ATOM 811 C C . LYS A 1 100 ? -2.823 -18.459 17.587 1.00 78.25 100 LYS A C 1
ATOM 813 O O . LYS A 1 100 ? -2.161 -19.485 17.551 1.00 78.25 100 LYS A O 1
ATOM 818 N N . ASP A 1 101 ? -4.148 -18.456 17.646 1.00 78.12 101 ASP A N 1
ATOM 819 C CA . ASP A 1 101 ? -4.968 -19.657 17.843 1.00 78.12 101 ASP A CA 1
ATOM 820 C C . ASP A 1 101 ? -4.879 -20.598 16.629 1.00 78.12 101 ASP A C 1
ATOM 822 O O . ASP A 1 101 ? -4.944 -21.817 16.756 1.00 78.12 101 ASP A O 1
ATOM 826 N N . ASN A 1 102 ? -4.635 -20.035 15.441 1.00 75.31 102 ASN A N 1
ATOM 827 C CA . ASN A 1 102 ? -4.387 -20.775 14.201 1.00 75.31 102 ASN A CA 1
ATOM 828 C C . ASN A 1 102 ? -2.907 -21.164 14.001 1.00 75.31 102 ASN A C 1
ATOM 830 O O . ASN A 1 102 ? -2.541 -21.734 12.965 1.00 75.31 102 ASN A O 1
ATOM 834 N N . PHE A 1 103 ? -2.044 -20.846 14.970 1.00 71.81 103 PHE A N 1
ATOM 835 C CA . PHE A 1 103 ? -0.612 -21.121 14.961 1.00 71.81 103 PHE A CA 1
ATOM 836 C C . PHE A 1 103 ? -0.247 -22.124 16.059 1.00 71.81 103 PHE A C 1
ATOM 838 O O . PHE A 1 103 ? 0.022 -21.757 17.196 1.00 71.81 103 PHE A O 1
ATOM 845 N N . SER A 1 104 ? -0.193 -23.410 15.710 1.00 63.97 104 SER A N 1
ATOM 846 C CA . SER A 1 104 ? 0.161 -24.454 16.682 1.00 63.97 104 SER A CA 1
ATOM 847 C C . SER A 1 104 ? 1.676 -24.555 16.924 1.00 63.97 104 SER A C 1
ATOM 849 O O . SER A 1 104 ? 2.103 -24.604 18.069 1.00 63.97 104 SER A O 1
ATOM 851 N N . TRP A 1 105 ? 2.508 -24.557 15.870 1.00 54.66 105 TRP A N 1
ATOM 852 C CA . TRP A 1 105 ? 3.953 -24.873 15.981 1.00 54.66 105 TRP A CA 1
ATOM 853 C C . TRP A 1 105 ? 4.877 -24.009 15.118 1.00 54.66 105 TRP A C 1
ATOM 855 O O . TRP A 1 105 ? 6.069 -24.272 14.993 1.00 54.66 105 TRP A O 1
ATOM 865 N N . THR A 1 106 ? 4.332 -23.000 14.457 1.00 62.09 106 THR A N 1
ATOM 866 C CA . THR A 1 106 ? 5.035 -22.250 13.409 1.00 62.09 106 THR A CA 1
ATOM 867 C C . THR A 1 106 ? 5.145 -20.770 13.855 1.00 62.09 106 THR A C 1
ATOM 869 O O . THR A 1 106 ? 4.529 -20.390 14.851 1.00 62.09 106 THR A O 1
ATOM 872 N N . LYS A 1 107 ? 5.903 -19.887 13.187 1.00 67.44 107 LYS A N 1
ATOM 873 C CA . LYS A 1 107 ? 5.928 -18.451 13.548 1.00 67.44 107 LYS A CA 1
ATOM 874 C C . LYS A 1 107 ? 5.063 -17.603 12.597 1.00 67.44 107 LYS A C 1
ATOM 876 O O . LYS A 1 107 ? 5.031 -17.913 11.410 1.00 67.44 107 LYS A O 1
ATOM 881 N N . PRO A 1 108 ? 4.417 -16.497 13.042 1.00 61.06 108 PRO A N 1
ATOM 882 C CA . PRO A 1 108 ? 3.502 -15.677 12.223 1.00 61.06 108 PRO A CA 1
ATOM 883 C C . PRO A 1 108 ? 4.035 -15.245 10.854 1.00 61.06 108 PRO A C 1
ATOM 885 O O . PRO A 1 108 ? 3.271 -15.040 9.914 1.00 61.06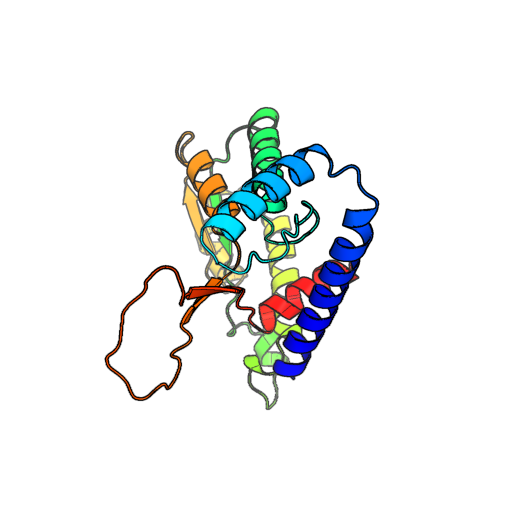 108 PRO A O 1
ATOM 888 N N . HIS A 1 109 ? 5.355 -15.121 10.734 1.00 65.06 109 HIS A N 1
ATOM 889 C CA . HIS A 1 109 ? 6.016 -14.812 9.478 1.00 65.06 109 HIS A CA 1
ATOM 890 C C . HIS A 1 109 ? 5.846 -15.920 8.427 1.00 65.06 109 HIS A C 1
ATOM 892 O O . HIS A 1 109 ? 5.671 -15.609 7.253 1.00 65.06 109 HIS A O 1
ATOM 898 N N . ASP A 1 110 ? 5.787 -17.191 8.807 1.00 69.25 110 ASP A N 1
ATOM 899 C CA . ASP A 1 110 ? 5.729 -18.312 7.865 1.00 69.25 110 ASP A CA 1
ATOM 900 C C . ASP A 1 110 ? 4.389 -18.436 7.121 1.00 69.25 110 ASP A C 1
ATOM 902 O O . ASP A 1 110 ? 4.323 -19.120 6.099 1.00 69.25 110 ASP A O 1
ATOM 906 N N . ARG A 1 111 ? 3.327 -17.762 7.594 1.00 75.81 111 ARG A N 1
ATOM 907 C CA . ARG A 1 111 ? 1.990 -17.758 6.971 1.00 75.81 111 ARG A CA 1
ATOM 908 C C . ARG A 1 111 ? 1.479 -16.336 6.698 1.00 75.81 111 ARG A C 1
ATOM 910 O O . ARG A 1 111 ? 0.525 -15.889 7.342 1.00 75.81 111 ARG A O 1
ATOM 917 N N . PRO A 1 112 ? 2.039 -15.632 5.699 1.00 77.81 112 PRO A N 1
ATOM 918 C CA . PRO A 1 112 ? 1.597 -14.283 5.337 1.00 77.81 112 PRO A CA 1
ATOM 919 C C . PRO A 1 112 ? 0.133 -14.232 4.865 1.00 77.81 112 PRO A C 1
ATOM 921 O O . PRO A 1 112 ? -0.529 -13.216 5.058 1.00 77.81 112 PRO A O 1
ATOM 924 N N . ASN A 1 113 ? -0.402 -15.330 4.314 1.00 81.62 113 ASN A N 1
ATOM 925 C CA . ASN A 1 113 ? -1.805 -15.442 3.894 1.00 81.62 113 ASN A CA 1
ATOM 926 C C . ASN A 1 113 ? -2.789 -15.272 5.058 1.00 81.62 113 ASN A C 1
ATOM 928 O O . ASN A 1 113 ? -3.726 -14.482 4.969 1.00 81.62 113 ASN A O 1
ATOM 932 N N . LEU A 1 114 ? -2.538 -15.942 6.186 1.00 83.25 114 LEU A N 1
ATOM 933 C CA . LEU A 1 114 ? -3.395 -15.816 7.364 1.00 83.25 114 LEU A CA 1
ATOM 934 C C . LEU A 1 114 ? -3.412 -14.370 7.874 1.00 83.25 114 LEU A C 1
ATOM 936 O O . LEU A 1 114 ? -4.478 -13.812 8.113 1.00 83.25 114 LEU A O 1
ATOM 940 N N . VAL A 1 115 ? -2.235 -13.746 7.974 1.00 82.62 115 VAL A N 1
ATOM 941 C CA . VAL A 1 115 ? -2.098 -12.357 8.434 1.00 82.62 115 VAL A CA 1
ATOM 942 C C . VAL A 1 115 ? -2.849 -11.394 7.509 1.00 82.62 115 VAL A C 1
ATOM 944 O O . VAL A 1 115 ? -3.616 -10.563 7.993 1.00 82.62 115 VAL A O 1
ATOM 947 N N . ALA A 1 116 ? -2.688 -11.537 6.190 1.00 83.38 116 ALA A N 1
ATOM 948 C CA . ALA A 1 116 ? -3.374 -10.714 5.194 1.00 83.38 116 ALA A CA 1
ATOM 949 C C . ALA A 1 116 ? -4.906 -10.844 5.276 1.00 83.38 116 ALA A C 1
ATOM 951 O O . ALA A 1 116 ? -5.614 -9.837 5.266 1.00 83.38 116 ALA A O 1
ATOM 952 N N . ARG A 1 117 ? -5.429 -12.070 5.419 1.00 85.50 117 ARG A N 1
ATOM 953 C CA . ARG A 1 117 ? -6.879 -12.318 5.521 1.00 85.50 117 ARG A CA 1
ATOM 954 C C . ARG A 1 117 ? -7.472 -11.769 6.812 1.00 85.50 117 ARG A C 1
ATOM 956 O O . ARG A 1 117 ? -8.504 -11.106 6.767 1.00 85.50 117 ARG A O 1
ATOM 963 N N . VAL A 1 118 ? -6.824 -12.011 7.954 1.00 86.88 118 VAL A N 1
ATOM 964 C CA . VAL A 1 118 ? -7.292 -11.480 9.245 1.00 86.88 118 VAL A CA 1
ATOM 965 C C . VAL A 1 118 ? -7.281 -9.950 9.221 1.00 86.88 118 VAL A C 1
ATOM 967 O O . VAL A 1 118 ? -8.225 -9.323 9.700 1.00 86.88 118 VAL A O 1
ATOM 970 N N . PHE A 1 119 ? -6.259 -9.341 8.613 1.00 86.12 119 PHE A N 1
ATOM 971 C CA . PHE A 1 119 ? -6.209 -7.894 8.428 1.00 86.12 119 PHE A CA 1
ATOM 972 C C . PHE A 1 119 ? -7.378 -7.368 7.588 1.00 86.12 119 PHE A C 1
ATOM 974 O O . PHE A 1 119 ? -8.031 -6.416 8.011 1.00 86.12 119 PHE A O 1
ATOM 981 N N . ASP A 1 120 ? -7.683 -7.989 6.445 1.00 86.50 120 ASP A N 1
ATOM 982 C CA . ASP A 1 120 ? -8.796 -7.560 5.588 1.00 86.50 120 ASP A CA 1
ATOM 983 C C . ASP A 1 120 ? -10.158 -7.687 6.294 1.00 86.50 120 ASP A C 1
ATOM 985 O O . ASP A 1 120 ? -10.978 -6.769 6.245 1.00 86.50 120 ASP A O 1
ATOM 989 N N .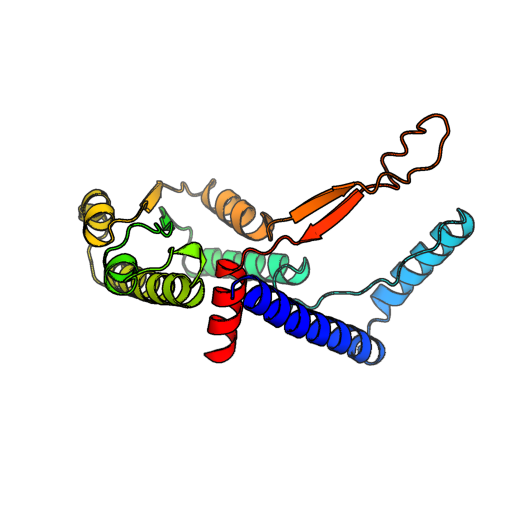 ILE A 1 121 ? -10.372 -8.774 7.043 1.00 88.44 121 ILE A N 1
ATOM 990 C CA . ILE A 1 121 ? -11.590 -8.972 7.844 1.00 88.44 121 ILE A CA 1
ATOM 991 C C . ILE A 1 121 ? -11.727 -7.871 8.904 1.00 88.44 121 ILE A C 1
ATOM 993 O O . ILE A 1 121 ? -12.779 -7.233 8.995 1.00 88.44 121 ILE A O 1
ATOM 997 N N . LYS A 1 122 ? -10.667 -7.592 9.677 1.00 88.25 122 LYS A N 1
ATOM 998 C CA . LYS A 1 122 ? -10.705 -6.540 10.708 1.00 88.25 122 LYS A CA 1
ATOM 999 C C . LYS A 1 122 ? -10.854 -5.144 10.112 1.00 88.25 122 LYS A C 1
ATOM 1001 O O . LYS A 1 122 ? -11.591 -4.333 10.663 1.00 88.25 122 LYS A O 1
ATOM 1006 N N . LYS A 1 123 ? -10.219 -4.871 8.969 1.00 87.56 123 LYS A N 1
ATOM 1007 C CA . LYS A 1 123 ? -10.382 -3.617 8.220 1.00 87.56 123 LYS A CA 1
ATOM 1008 C C . LYS A 1 123 ? -11.840 -3.411 7.802 1.00 87.56 123 LYS A C 1
ATOM 1010 O O . LYS A 1 123 ? -12.378 -2.325 7.996 1.00 87.56 123 LYS A O 1
ATOM 1015 N N . LYS A 1 124 ? -12.491 -4.438 7.249 1.00 88.69 124 LYS A N 1
ATOM 1016 C CA . LYS A 1 124 ? -13.905 -4.376 6.843 1.00 88.69 124 LYS A CA 1
ATOM 1017 C C . LYS A 1 124 ? -14.834 -4.168 8.037 1.00 88.69 124 LYS A C 1
ATOM 1019 O O . LYS A 1 124 ? -15.712 -3.312 7.968 1.00 88.69 124 LYS A O 1
ATOM 1024 N N . ALA A 1 125 ? -14.600 -4.885 9.136 1.00 88.44 125 ALA A N 1
ATOM 1025 C CA . ALA A 1 125 ? -15.345 -4.698 10.380 1.00 88.44 125 ALA A CA 1
ATOM 1026 C C . ALA A 1 125 ? -15.193 -3.268 10.928 1.00 88.44 125 ALA A C 1
ATOM 1028 O O . ALA A 1 125 ? -16.190 -2.638 11.272 1.00 88.44 125 ALA A O 1
ATOM 1029 N N . LEU A 1 126 ? -13.974 -2.715 10.906 1.00 86.56 126 LEU A N 1
ATOM 1030 C CA . LEU A 1 126 ? -13.718 -1.337 11.320 1.00 86.56 126 LEU A CA 1
ATOM 1031 C C . LEU A 1 126 ? -14.495 -0.338 10.455 1.00 86.56 126 LEU A C 1
ATOM 1033 O O . LEU A 1 126 ? -15.158 0.540 10.991 1.00 86.56 126 LEU A O 1
ATOM 1037 N N . ILE A 1 127 ? -14.462 -0.479 9.126 1.00 85.56 127 ILE A N 1
ATOM 1038 C CA . ILE A 1 127 ? -15.216 0.400 8.215 1.00 85.56 127 ILE A CA 1
ATOM 1039 C C . ILE A 1 127 ? -16.721 0.322 8.501 1.00 85.56 127 ILE A C 1
ATOM 1041 O O . ILE A 1 127 ? -17.406 1.342 8.456 1.00 85.56 127 ILE A O 1
ATOM 1045 N N . GLN A 1 128 ? -17.238 -0.870 8.800 1.00 86.44 128 GLN A N 1
ATOM 1046 C CA . GLN A 1 128 ? -18.651 -1.052 9.115 1.00 86.44 128 GLN A CA 1
ATOM 1047 C C . GLN A 1 128 ? -19.033 -0.399 10.449 1.00 86.44 128 GLN A C 1
ATOM 1049 O O . GLN A 1 128 ? -20.060 0.272 10.528 1.00 86.44 128 GLN A O 1
ATOM 1054 N N . ASP A 1 129 ? -18.193 -0.536 11.474 1.00 84.88 129 ASP A N 1
ATOM 1055 C CA . ASP A 1 129 ? -18.392 0.131 12.761 1.00 84.88 129 ASP A CA 1
ATOM 1056 C C . ASP A 1 129 ? -18.370 1.659 12.618 1.00 84.88 129 ASP A C 1
ATOM 1058 O O . ASP A 1 129 ? -19.211 2.343 13.200 1.00 84.88 129 ASP A O 1
ATOM 1062 N N . LEU A 1 130 ? -17.451 2.196 11.805 1.00 81.25 130 LEU A N 1
ATOM 1063 C CA . LEU A 1 130 ? -17.347 3.637 11.545 1.00 81.25 130 LEU A CA 1
ATOM 1064 C C . LEU A 1 130 ? -18.579 4.200 10.826 1.00 81.25 130 LEU A C 1
ATOM 1066 O O . LEU A 1 130 ? -18.911 5.365 11.019 1.00 81.25 130 LEU A O 1
ATOM 1070 N N . LYS A 1 131 ? -19.264 3.388 10.013 1.00 81.38 131 LYS A N 1
ATOM 1071 C CA . LYS A 1 131 ? -20.526 3.773 9.362 1.00 81.38 131 LYS A CA 1
ATOM 1072 C C . LYS A 1 131 ? -21.722 3.730 10.314 1.00 81.38 131 LYS A C 1
ATOM 1074 O O . LYS A 1 131 ? -22.661 4.497 10.131 1.00 81.38 131 LYS A O 1
ATOM 1079 N N . ASN A 1 132 ? -21.701 2.826 11.294 1.00 75.81 132 ASN A N 1
ATOM 1080 C CA . ASN A 1 132 ? -22.861 2.515 12.128 1.00 75.81 132 ASN A CA 1
ATOM 1081 C C . ASN A 1 132 ? -22.894 3.258 13.476 1.00 75.81 132 ASN A C 1
ATOM 1083 O O . ASN A 1 132 ? -23.954 3.301 14.097 1.00 75.81 132 ASN A O 1
ATOM 1087 N N . MET A 1 133 ? -21.777 3.806 13.972 1.00 63.91 133 MET A N 1
ATOM 1088 C CA . MET A 1 133 ? -21.707 4.393 15.321 1.00 63.91 133 MET A CA 1
ATOM 1089 C C . MET A 1 133 ? -21.307 5.879 15.346 1.00 63.91 133 MET A C 1
ATOM 1091 O O . MET A 1 133 ? -20.552 6.363 14.506 1.00 63.91 133 MET A O 1
ATOM 1095 N N . ALA A 1 134 ? -21.777 6.597 16.375 1.00 60.03 134 ALA A N 1
ATOM 1096 C CA . ALA A 1 134 ? -21.449 8.000 16.633 1.00 60.03 134 ALA A CA 1
ATOM 1097 C C . ALA A 1 134 ? -19.976 8.170 17.063 1.00 60.03 134 ALA A C 1
ATOM 1099 O O . ALA A 1 134 ? -19.585 7.864 18.190 1.00 60.03 134 ALA A O 1
ATOM 1100 N N . PHE A 1 135 ? -19.176 8.692 16.134 1.00 58.44 135 PHE A N 1
ATOM 1101 C CA . PHE A 1 135 ? -17.709 8.759 16.120 1.00 58.44 135 PHE A CA 1
ATOM 1102 C C . PHE A 1 135 ? -17.033 9.299 17.402 1.00 58.44 135 PHE A C 1
ATOM 1104 O O . PHE A 1 135 ? -15.921 8.895 17.738 1.00 58.44 135 PHE A O 1
ATOM 1111 N N . TRP A 1 136 ? -17.690 10.197 18.144 1.00 53.69 136 TRP A N 1
ATOM 1112 C CA . TRP A 1 136 ? -17.080 10.939 19.259 1.00 53.69 136 TRP A CA 1
ATOM 1113 C C . TRP A 1 136 ? -16.785 10.089 20.509 1.00 53.69 136 TRP A C 1
ATOM 1115 O O . TRP A 1 136 ? -15.894 10.412 21.288 1.00 53.69 136 TRP A O 1
ATOM 1125 N N . ILE A 1 137 ? -17.481 8.966 20.699 1.00 53.41 137 ILE A N 1
ATOM 1126 C CA . ILE A 1 137 ? -17.359 8.138 21.918 1.00 53.41 137 ILE A CA 1
ATOM 1127 C C . ILE A 1 137 ? -16.213 7.102 21.792 1.00 53.41 137 ILE A C 1
ATOM 1129 O O . ILE A 1 137 ? -15.887 6.374 22.729 1.00 53.41 137 ILE A O 1
ATOM 1133 N N . ILE A 1 138 ? -15.568 7.018 20.622 1.00 57.56 138 ILE A N 1
ATOM 1134 C CA . ILE A 1 138 ? -15.111 5.726 20.099 1.00 57.56 138 ILE A CA 1
ATOM 1135 C C . ILE A 1 138 ? -13.576 5.519 20.093 1.00 57.56 138 ILE A C 1
ATOM 1137 O O . ILE A 1 138 ? -13.102 4.380 20.090 1.00 57.56 138 ILE A O 1
ATOM 1141 N N . TYR A 1 139 ? -12.757 6.575 20.155 1.00 65.19 139 TYR A N 1
ATOM 1142 C CA . TYR A 1 139 ? -11.302 6.431 19.959 1.00 65.19 139 TYR A CA 1
ATOM 1143 C C . TYR A 1 139 ? -10.606 5.480 20.964 1.00 65.19 139 TYR A C 1
ATOM 1145 O O . TYR A 1 139 ? -9.879 4.585 20.523 1.00 65.19 139 TYR A O 1
ATOM 1153 N N . PRO A 1 140 ? -10.866 5.545 22.288 1.00 68.38 140 PRO A N 1
ATOM 1154 C CA . PRO A 1 140 ? -10.249 4.611 23.233 1.00 68.38 140 PRO A CA 1
ATOM 1155 C C . PRO A 1 140 ? -10.800 3.182 23.129 1.00 68.38 140 PRO A C 1
ATOM 1157 O O . PRO A 1 140 ? -10.107 2.221 23.478 1.00 68.38 140 PRO A O 1
ATOM 1160 N N . CYS A 1 141 ? -12.050 3.014 22.685 1.00 71.88 141 CYS A N 1
ATOM 1161 C CA . CYS A 1 141 ? -12.700 1.707 22.668 1.00 71.88 141 CYS A CA 1
ATOM 1162 C C . CYS A 1 141 ? -12.395 0.903 21.394 1.00 71.88 141 CYS A C 1
ATOM 1164 O O . CYS A 1 141 ? -12.347 -0.324 21.479 1.00 71.88 141 CYS A O 1
ATOM 1166 N N . LEU A 1 142 ? -12.070 1.541 20.260 1.00 76.06 142 LEU A N 1
ATOM 1167 C CA . LEU A 1 142 ? -11.656 0.825 19.041 1.00 76.06 142 LEU A CA 1
ATOM 1168 C C . LEU A 1 142 ? -10.319 0.110 19.204 1.00 76.06 142 LEU A C 1
ATOM 1170 O O . LEU A 1 142 ? -10.204 -1.058 18.837 1.00 76.06 142 LEU A O 1
ATOM 1174 N N . THR A 1 143 ? -9.321 0.780 19.783 1.00 78.62 143 THR A N 1
ATOM 1175 C CA . THR A 1 143 ? -7.996 0.191 20.028 1.00 78.62 143 THR A CA 1
ATOM 1176 C C . THR A 1 143 ? -8.119 -1.069 20.886 1.00 78.62 143 THR A C 1
ATOM 1178 O O . THR A 1 143 ? -7.498 -2.086 20.580 1.00 78.62 143 THR A O 1
ATOM 1181 N N . LYS A 1 144 ? -8.991 -1.041 21.908 1.00 79.62 144 LYS A N 1
ATOM 1182 C CA . LYS A 1 144 ? -9.301 -2.209 22.747 1.00 79.62 144 LYS A CA 1
ATOM 1183 C C . LYS A 1 144 ? -10.083 -3.285 21.990 1.00 79.62 144 LYS A C 1
ATOM 1185 O O . LYS A 1 144 ? -9.697 -4.447 22.054 1.00 79.62 144 LYS A O 1
ATOM 1190 N N . LYS A 1 145 ? -11.138 -2.916 21.251 1.00 82.94 145 LYS A N 1
ATOM 1191 C CA . LYS A 1 145 ? -11.988 -3.854 20.493 1.00 82.94 145 LYS A CA 1
ATOM 1192 C C . LYS A 1 145 ? -11.189 -4.635 19.450 1.00 82.94 145 LYS A C 1
ATOM 1194 O O . LYS A 1 145 ? -11.340 -5.845 19.332 1.00 82.94 145 LYS A O 1
ATOM 1199 N N . TYR A 1 146 ? -10.321 -3.946 18.713 1.00 82.62 146 TYR A N 1
ATOM 1200 C CA . TYR A 1 146 ? -9.544 -4.543 17.628 1.00 82.62 146 TYR A CA 1
ATOM 1201 C C . TYR A 1 146 ? -8.161 -5.042 18.057 1.00 82.62 146 TYR A C 1
ATOM 1203 O O . TYR A 1 146 ? -7.495 -5.714 17.264 1.00 82.62 146 TYR A O 1
ATOM 1211 N N . ASN A 1 147 ? -7.734 -4.746 19.292 1.00 83.50 147 ASN A N 1
ATOM 1212 C CA . ASN A 1 147 ? -6.389 -5.018 19.807 1.00 83.50 147 ASN A CA 1
ATOM 1213 C C . ASN A 1 147 ? -5.300 -4.572 18.809 1.00 83.50 147 ASN A C 1
ATOM 1215 O O . ASN A 1 147 ? -4.392 -5.328 18.459 1.00 83.50 147 ASN A O 1
ATOM 1219 N N . ALA A 1 148 ? -5.464 -3.374 18.250 1.00 81.44 148 ALA A N 1
ATOM 1220 C CA . ALA A 1 148 ? -4.674 -2.853 17.139 1.00 81.44 148 ALA A CA 1
ATOM 1221 C C . ALA A 1 148 ? -4.207 -1.432 17.444 1.00 81.44 148 ALA A C 1
ATOM 1223 O O . ALA A 1 148 ? -4.883 -0.709 18.170 1.00 81.44 148 ALA A O 1
ATOM 1224 N N . HIS A 1 149 ? -3.079 -1.015 16.867 1.00 81.62 149 HIS A N 1
ATOM 1225 C CA . HIS A 1 149 ? -2.629 0.366 16.990 1.00 81.62 149 HIS A CA 1
ATOM 1226 C C . HIS A 1 149 ? -3.399 1.212 15.977 1.00 81.62 149 HIS A C 1
ATOM 1228 O O . HIS A 1 149 ? -3.144 1.134 14.771 1.00 81.62 149 HIS A O 1
ATOM 1234 N N . ILE A 1 150 ? -4.366 1.973 16.482 1.00 84.31 150 ILE A N 1
ATOM 1235 C CA . ILE A 1 150 ? -5.192 2.888 15.701 1.00 84.31 150 ILE A CA 1
ATOM 1236 C C . ILE A 1 150 ? -4.770 4.298 16.071 1.00 84.31 150 ILE A C 1
ATOM 1238 O O . ILE A 1 150 ? -4.832 4.663 17.240 1.00 84.31 150 ILE A O 1
ATOM 1242 N N . ASN A 1 151 ? -4.333 5.070 15.084 1.00 83.56 151 ASN A N 1
ATOM 1243 C CA . ASN A 1 151 ? -4.006 6.477 15.273 1.00 83.56 151 ASN A CA 1
ATOM 1244 C C . ASN A 1 151 ? -5.015 7.329 14.502 1.00 83.56 151 ASN A C 1
ATOM 1246 O O . ASN A 1 151 ? -5.228 7.094 13.309 1.00 83.56 151 ASN A O 1
ATOM 1250 N N . VAL A 1 152 ? -5.647 8.271 15.202 1.00 80.12 152 VAL A N 1
ATOM 1251 C CA . VAL A 1 152 ? -6.604 9.229 14.639 1.00 80.12 152 VAL A CA 1
ATOM 1252 C C . VAL A 1 152 ? -6.043 10.627 14.806 1.00 80.12 152 VAL A C 1
ATOM 1254 O O . VAL A 1 152 ? -5.766 11.073 15.915 1.00 80.12 152 VAL A O 1
ATOM 1257 N N . GLU A 1 153 ? -5.911 11.320 13.687 1.00 81.12 153 GLU A N 1
ATOM 1258 C CA . GLU A 1 153 ? -5.425 12.687 13.621 1.00 81.12 153 GLU A CA 1
ATOM 1259 C C 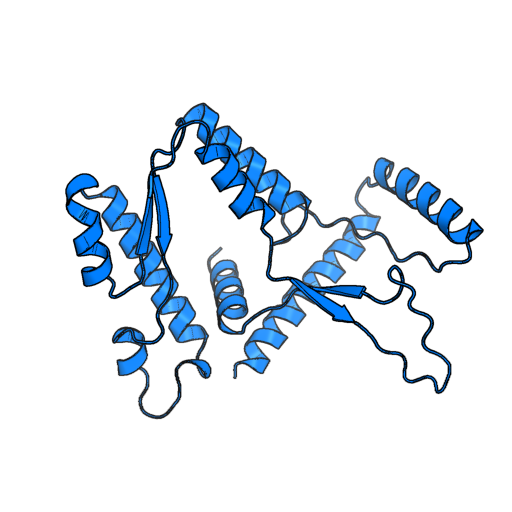. GLU A 1 153 ? -6.553 13.600 13.152 1.00 81.12 153 GLU A C 1
ATOM 1261 O O . GLU A 1 153 ? -7.257 13.299 12.184 1.00 81.12 153 GLU A O 1
ATOM 1266 N N . ILE A 1 154 ? -6.725 14.728 13.842 1.00 79.69 154 ILE A N 1
ATOM 1267 C CA . ILE A 1 154 ? -7.670 15.763 13.427 1.00 79.69 154 ILE A CA 1
ATOM 1268 C C . ILE A 1 154 ? -7.034 16.530 12.278 1.00 79.69 154 ILE A C 1
ATOM 1270 O O . ILE A 1 154 ? -5.974 17.141 12.424 1.00 79.69 154 ILE A O 1
ATOM 1274 N N . CYS A 1 155 ? -7.685 16.496 11.124 1.00 74.44 155 CYS A N 1
ATOM 1275 C CA . CYS A 1 155 ? -7.202 17.164 9.937 1.00 74.44 155 CYS A CA 1
ATOM 1276 C C . CYS A 1 155 ? -7.935 18.491 9.771 1.00 74.44 155 CYS A C 1
ATOM 1278 O O . CYS A 1 155 ? -9.117 18.532 9.448 1.00 74.44 155 CYS A O 1
ATOM 1280 N N . SER A 1 156 ? -7.229 19.605 9.972 1.00 73.00 156 SER A N 1
ATOM 1281 C CA . SER A 1 156 ? -7.790 20.912 9.636 1.00 73.00 156 SER A CA 1
ATOM 1282 C C . SER A 1 156 ? -7.860 21.091 8.114 1.00 73.00 156 SER A C 1
ATOM 1284 O O . SER A 1 156 ? -7.103 20.485 7.346 1.00 73.00 156 SER A O 1
ATOM 1286 N N . SER A 1 157 ? -8.766 21.958 7.658 1.00 72.19 157 SER A N 1
ATOM 1287 C CA . SER A 1 157 ? -9.097 22.144 6.238 1.00 72.19 157 SER A CA 1
ATOM 1288 C C . SER A 1 157 ? -7.892 22.306 5.295 1.00 72.19 157 SER A C 1
ATOM 1290 O O . SER A 1 157 ? -7.931 21.801 4.176 1.00 72.19 157 SER A O 1
ATOM 1292 N N . PHE A 1 158 ? -6.824 22.995 5.700 1.00 71.25 158 PHE A N 1
ATOM 1293 C CA . PHE A 1 158 ? -5.639 23.177 4.848 1.00 71.25 158 PHE A CA 1
ATOM 1294 C C . PHE A 1 158 ? -4.682 21.975 4.899 1.00 71.25 158 PHE A C 1
ATOM 1296 O O . PHE A 1 158 ? -4.056 21.620 3.901 1.00 71.25 158 PHE A O 1
ATOM 1303 N N . ILE A 1 159 ? -4.614 21.310 6.051 1.00 76.19 159 ILE A N 1
ATOM 1304 C CA . ILE A 1 159 ? -3.713 20.191 6.318 1.00 76.19 159 ILE A CA 1
ATOM 1305 C C . ILE A 1 159 ? -4.200 18.913 5.610 1.00 76.19 159 ILE A C 1
ATOM 1307 O O . ILE A 1 159 ? -3.382 18.179 5.059 1.00 76.19 159 ILE A O 1
ATOM 1311 N N . SER A 1 160 ? -5.516 18.701 5.508 1.00 80.31 160 SER A N 1
ATOM 1312 C CA . SER A 1 160 ? -6.130 17.531 4.846 1.00 80.31 160 SER A CA 1
ATOM 1313 C C . SER A 1 160 ? -5.621 17.255 3.432 1.00 80.31 160 SER A C 1
ATOM 1315 O O . SER A 1 160 ? -5.279 16.119 3.101 1.00 80.31 160 SER A O 1
ATOM 1317 N N . LYS A 1 161 ? -5.485 18.299 2.609 1.00 80.69 161 LYS A N 1
ATOM 1318 C CA . LYS A 1 161 ? -4.947 18.193 1.245 1.00 80.69 161 LYS A CA 1
ATOM 1319 C C . LYS A 1 161 ? -3.496 17.734 1.233 1.00 80.69 161 LYS A C 1
ATOM 1321 O O . LYS A 1 161 ? -3.140 16.861 0.444 1.00 80.69 161 LYS A O 1
ATOM 1326 N N . ASN A 1 162 ? -2.680 18.277 2.132 1.00 81.81 162 ASN A N 1
ATOM 1327 C CA . ASN A 1 162 ? -1.275 17.901 2.249 1.00 81.81 162 ASN A CA 1
ATOM 1328 C C . ASN A 1 162 ? -1.128 16.463 2.750 1.00 81.81 162 ASN A C 1
ATOM 1330 O O . ASN A 1 162 ? -0.250 15.747 2.280 1.00 81.81 162 ASN A O 1
ATOM 1334 N N . TYR A 1 163 ? -2.012 16.018 3.645 1.00 82.44 163 TYR A N 1
ATOM 1335 C CA . TYR A 1 163 ? -2.035 14.636 4.118 1.00 82.44 163 TYR A CA 1
ATOM 1336 C C . TYR A 1 163 ? -2.412 13.668 3.001 1.00 82.44 163 TYR A C 1
ATOM 1338 O O . TYR A 1 163 ? -1.661 12.732 2.742 1.00 82.44 163 TYR A O 1
ATOM 1346 N N . VAL A 1 164 ? -3.494 13.919 2.264 1.00 83.62 164 VAL A N 1
ATOM 1347 C CA . VAL A 1 164 ? -3.847 13.082 1.106 1.00 83.62 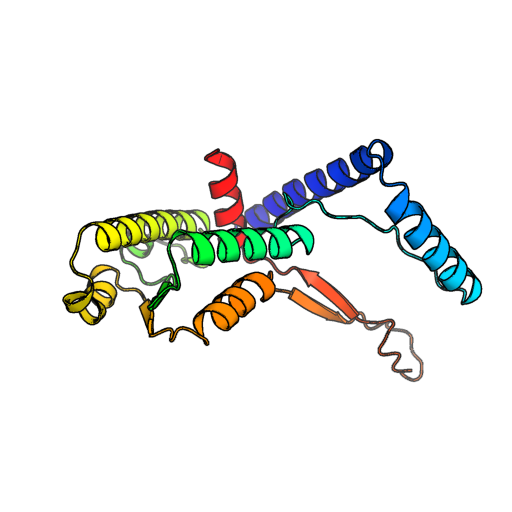164 VAL A CA 1
ATOM 1348 C C . VAL A 1 164 ? -2.709 13.041 0.092 1.00 83.62 164 VAL A C 1
ATOM 1350 O O . VAL A 1 164 ? -2.295 11.958 -0.310 1.00 83.62 164 VAL A O 1
ATOM 1353 N N . CYS A 1 165 ? -2.133 14.196 -0.250 1.00 83.19 165 CYS A N 1
ATOM 1354 C CA . CYS A 1 165 ? -0.974 14.274 -1.136 1.00 83.19 165 CYS A CA 1
ATOM 1355 C C . CYS A 1 165 ? 0.188 13.413 -0.616 1.00 83.19 165 CYS A C 1
ATOM 1357 O O . CYS A 1 165 ? 0.699 12.553 -1.330 1.00 83.19 165 CYS A O 1
ATOM 1359 N N . LYS A 1 166 ? 0.550 13.568 0.662 1.00 83.50 166 LYS A N 1
ATOM 1360 C CA . LYS A 1 166 ? 1.611 12.794 1.308 1.00 83.50 166 LYS A CA 1
ATOM 1361 C C . LYS A 1 166 ? 1.368 11.294 1.174 1.00 83.50 166 LYS A C 1
ATOM 1363 O O . LYS A 1 166 ? 2.296 10.589 0.817 1.00 83.50 166 LYS A O 1
ATOM 1368 N N . TYR A 1 167 ? 0.161 10.791 1.432 1.00 79.81 167 TYR A N 1
ATOM 1369 C CA . TYR A 1 167 ? -0.102 9.346 1.397 1.00 79.81 167 TYR A CA 1
ATOM 1370 C C . TYR A 1 167 ? -0.322 8.781 -0.009 1.00 79.81 167 TYR A C 1
ATOM 1372 O O . TYR A 1 167 ? -0.013 7.612 -0.227 1.00 79.81 167 TYR A O 1
ATOM 1380 N N . VAL A 1 168 ? -0.775 9.595 -0.964 1.00 83.31 168 VAL A N 1
ATOM 1381 C CA . VAL A 1 168 ? -0.849 9.200 -2.376 1.00 83.31 168 VAL A CA 1
ATOM 1382 C C . VAL A 1 168 ? 0.551 9.133 -2.997 1.00 83.31 168 VAL A C 1
ATOM 1384 O O . VAL A 1 168 ? 0.873 8.157 -3.669 1.00 83.31 168 VAL A O 1
ATOM 1387 N N . TYR A 1 169 ? 1.411 10.120 -2.724 1.00 79.50 169 TYR A N 1
ATOM 1388 C CA . TYR A 1 169 ? 2.745 10.225 -3.331 1.00 79.50 169 TYR A CA 1
ATOM 1389 C C . TYR A 1 169 ? 3.883 9.617 -2.505 1.00 79.50 169 TYR A C 1
ATOM 1391 O O . TYR A 1 169 ? 4.991 9.492 -3.020 1.00 79.50 169 TYR A O 1
ATOM 1399 N N . LYS A 1 170 ? 3.644 9.172 -1.261 1.00 76.94 170 LYS A N 1
ATOM 1400 C CA . LYS A 1 170 ? 4.627 8.367 -0.506 1.00 76.94 170 LYS A CA 1
ATOM 1401 C C . LYS A 1 170 ? 5.017 7.093 -1.267 1.00 76.94 170 LYS A C 1
ATOM 1403 O O . LYS A 1 170 ? 6.100 6.566 -1.042 1.00 76.94 170 LYS A O 1
ATOM 1408 N N . GLY A 1 171 ? 4.160 6.639 -2.183 1.00 67.38 171 GLY A N 1
ATOM 1409 C CA . GLY A 1 171 ? 4.477 5.577 -3.125 1.00 67.38 171 GLY A CA 1
ATOM 1410 C C . GLY A 1 171 ? 4.645 4.214 -2.458 1.00 67.38 171 GLY A C 1
ATOM 1411 O O . GLY A 1 171 ? 4.227 3.973 -1.322 1.00 67.38 171 GLY A O 1
ATOM 1412 N N . HIS A 1 172 ? 5.208 3.268 -3.204 1.00 66.50 172 HIS A N 1
ATOM 1413 C CA . HIS A 1 172 ? 5.595 1.971 -2.655 1.00 66.50 172 HIS A CA 1
ATOM 1414 C C . HIS A 1 172 ? 6.958 2.042 -1.981 1.00 66.50 172 HIS A C 1
ATOM 1416 O O . HIS A 1 172 ? 7.745 2.930 -2.274 1.00 66.50 172 HIS A O 1
ATOM 1422 N N . ASP A 1 173 ? 7.228 1.079 -1.098 1.00 66.00 173 ASP A N 1
ATOM 1423 C CA . ASP A 1 173 ? 8.530 0.964 -0.448 1.00 66.00 173 ASP A CA 1
ATOM 1424 C C . ASP A 1 173 ? 9.596 0.791 -1.534 1.00 66.00 173 ASP A C 1
ATOM 1426 O O . ASP A 1 173 ? 9.621 -0.224 -2.235 1.00 66.00 173 ASP A O 1
ATOM 1430 N N . CYS A 1 174 ? 10.430 1.811 -1.694 1.00 64.25 174 CYS A N 1
ATOM 1431 C CA . CYS A 1 174 ? 11.571 1.803 -2.589 1.00 64.25 174 CY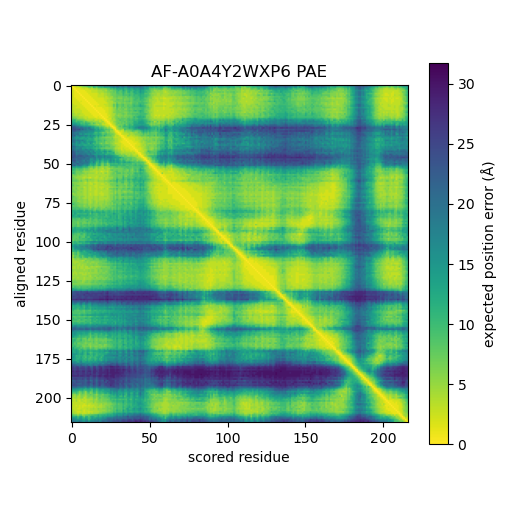S A CA 1
ATOM 1432 C C . CYS A 1 174 ? 12.848 1.704 -1.754 1.00 64.25 174 CYS A C 1
ATOM 1434 O O . CYS A 1 174 ? 12.992 2.393 -0.742 1.00 64.25 174 CYS A O 1
ATOM 1436 N N . ALA A 1 175 ? 13.766 0.842 -2.175 1.00 57.91 175 ALA A N 1
ATOM 1437 C CA . ALA A 1 175 ? 15.131 0.811 -1.690 1.00 57.91 175 ALA A CA 1
ATOM 1438 C C . ALA A 1 175 ? 16.059 1.273 -2.804 1.00 57.91 175 ALA A C 1
ATOM 1440 O O . ALA A 1 175 ? 15.972 0.811 -3.942 1.00 57.91 175 ALA A O 1
ATOM 1441 N N . LYS A 1 176 ? 16.986 2.155 -2.441 1.00 62.22 176 LYS A N 1
ATOM 1442 C CA . LYS A 1 176 ? 18.109 2.509 -3.298 1.00 62.22 176 LYS A CA 1
ATOM 1443 C C . LYS A 1 176 ? 19.156 1.416 -3.145 1.00 62.22 176 LYS A C 1
ATOM 1445 O O . LYS A 1 176 ? 19.691 1.234 -2.054 1.00 62.22 176 LYS A O 1
ATOM 1450 N N . VAL A 1 177 ? 19.393 0.666 -4.211 1.00 65.31 177 VAL A N 1
ATOM 1451 C CA . VAL A 1 177 ? 20.439 -0.356 -4.263 1.00 65.31 177 VAL A CA 1
ATOM 1452 C C . VAL A 1 177 ? 21.637 0.252 -4.973 1.00 65.31 177 VAL A C 1
ATOM 1454 O O . VAL A 1 177 ? 21.494 0.772 -6.079 1.00 65.31 177 VAL A O 1
ATOM 1457 N N . VAL A 1 178 ? 22.794 0.207 -4.320 1.00 64.00 178 VAL A N 1
ATOM 1458 C CA . VAL A 1 178 ? 24.071 0.619 -4.902 1.00 64.00 178 VAL A CA 1
ATOM 1459 C C . VAL A 1 178 ? 24.783 -0.634 -5.395 1.00 64.00 178 VAL A C 1
ATOM 1461 O O . VAL A 1 178 ? 24.899 -1.604 -4.643 1.00 64.00 178 VAL A O 1
ATOM 1464 N N . PHE A 1 179 ? 25.204 -0.640 -6.658 1.00 62.62 179 PHE A N 1
ATOM 1465 C CA . PHE A 1 179 ? 26.085 -1.681 -7.181 1.00 62.62 179 PHE A CA 1
ATOM 1466 C C . PHE A 1 179 ? 27.526 -1.191 -7.056 1.00 62.62 179 PHE A C 1
ATOM 1468 O O . PHE A 1 179 ? 27.924 -0.272 -7.769 1.00 62.62 179 PHE A O 1
ATOM 1475 N N . ASP A 1 180 ? 28.288 -1.794 -6.146 1.00 56.56 180 ASP A N 1
ATOM 1476 C CA . ASP A 1 180 ? 29.736 -1.616 -6.113 1.00 56.56 180 ASP A CA 1
ATOM 1477 C C . ASP A 1 180 ? 30.343 -2.562 -7.155 1.00 56.56 180 ASP A C 1
ATOM 1479 O O . ASP A 1 180 ? 30.375 -3.782 -6.966 1.00 56.56 180 ASP A O 1
ATOM 1483 N N . ASP A 1 181 ? 30.808 -2.013 -8.276 1.00 54.50 181 ASP A N 1
ATOM 1484 C CA . ASP A 1 181 ? 31.647 -2.771 -9.196 1.00 54.50 181 ASP A CA 1
ATOM 1485 C C . ASP A 1 181 ? 32.969 -3.076 -8.476 1.00 54.50 181 ASP A C 1
ATOM 1487 O O . ASP A 1 181 ? 33.751 -2.178 -8.159 1.00 54.50 181 ASP A O 1
ATOM 1491 N N . ILE A 1 182 ? 33.227 -4.358 -8.202 1.00 50.25 182 ILE A N 1
ATOM 1492 C CA . ILE A 1 182 ? 34.507 -4.837 -7.669 1.00 50.25 182 ILE A CA 1
ATOM 1493 C C . ILE A 1 182 ? 35.544 -4.739 -8.797 1.00 50.25 182 ILE A C 1
ATOM 1495 O O . ILE A 1 182 ? 35.918 -5.734 -9.415 1.00 50.25 182 ILE A O 1
ATOM 1499 N N . VAL A 1 183 ? 36.000 -3.529 -9.103 1.00 51.56 183 VAL A N 1
ATOM 1500 C CA . VAL A 1 183 ? 37.183 -3.299 -9.930 1.00 51.56 183 VAL A CA 1
ATOM 1501 C C . VAL A 1 183 ? 38.253 -2.732 -9.010 1.00 51.56 183 VAL A C 1
ATOM 1503 O O . VAL A 1 183 ? 38.077 -1.681 -8.402 1.00 51.56 183 VAL A O 1
ATOM 1506 N N . GLN A 1 184 ? 39.360 -3.464 -8.871 1.00 49.09 184 GLN A N 1
ATOM 1507 C CA . GLN A 1 184 ? 40.549 -3.028 -8.141 1.00 49.09 184 GLN A CA 1
ATOM 1508 C C . GLN A 1 184 ? 41.114 -1.756 -8.801 1.00 49.09 184 GLN A C 1
ATOM 1510 O O . GLN A 1 184 ? 41.872 -1.824 -9.763 1.00 49.09 184 GLN A O 1
ATOM 1515 N N . GLY A 1 185 ? 40.711 -0.589 -8.304 1.00 54.12 185 GLY A N 1
ATOM 1516 C CA . GLY A 1 185 ? 41.137 0.731 -8.764 1.00 54.12 185 GLY A CA 1
ATOM 1517 C C . GLY A 1 185 ? 40.580 1.832 -7.852 1.00 54.12 185 GLY A C 1
ATOM 1518 O O . GLY A 1 185 ? 39.697 1.552 -7.039 1.00 54.12 185 GLY A O 1
ATOM 1519 N N . PRO A 1 186 ? 41.106 3.072 -7.915 1.00 47.12 186 PRO A N 1
ATOM 1520 C CA . PRO A 1 186 ? 40.643 4.158 -7.056 1.00 47.12 186 PRO A CA 1
ATOM 1521 C C . PRO A 1 186 ? 39.153 4.430 -7.297 1.00 47.12 186 PRO A C 1
ATOM 1523 O O . PRO A 1 186 ? 38.715 4.578 -8.436 1.00 47.12 186 PRO A O 1
ATOM 1526 N N . ILE A 1 187 ? 38.388 4.478 -6.204 1.00 56.09 187 ILE A N 1
ATOM 1527 C CA . ILE A 1 187 ? 36.931 4.645 -6.194 1.00 56.09 187 ILE A CA 1
ATOM 1528 C C . ILE A 1 187 ? 36.593 6.038 -6.740 1.00 56.09 187 ILE A C 1
ATOM 1530 O O . ILE A 1 187 ? 36.735 7.043 -6.043 1.00 56.09 187 ILE A O 1
ATOM 1534 N N . ILE A 1 188 ? 36.166 6.104 -8.000 1.00 50.25 188 ILE A N 1
ATOM 1535 C CA . ILE A 1 188 ? 35.603 7.316 -8.597 1.00 50.25 188 ILE A CA 1
ATOM 1536 C C . ILE A 1 188 ? 34.106 7.311 -8.275 1.00 50.25 188 ILE A C 1
ATOM 1538 O O . ILE A 1 188 ? 33.339 6.540 -8.847 1.00 50.25 188 ILE A O 1
ATOM 1542 N N . TRP A 1 189 ? 33.703 8.154 -7.324 1.00 48.72 189 TRP A N 1
ATOM 1543 C CA . TRP A 1 189 ? 32.309 8.331 -6.919 1.00 48.72 189 TRP A CA 1
ATOM 1544 C C . TRP A 1 189 ? 31.541 9.101 -7.999 1.00 48.72 189 TRP A C 1
ATOM 1546 O O . TRP A 1 189 ? 31.616 10.325 -8.067 1.00 48.72 189 TRP A O 1
ATOM 1556 N N . ASP A 1 190 ? 30.809 8.390 -8.854 1.00 54.75 190 ASP A N 1
ATOM 1557 C CA . ASP A 1 190 ? 29.892 8.993 -9.826 1.00 54.75 190 ASP A CA 1
ATOM 1558 C C . ASP A 1 190 ? 28.447 8.808 -9.327 1.00 54.75 190 ASP A C 1
ATOM 1560 O O . ASP A 1 190 ? 27.813 7.782 -9.583 1.00 54.75 190 ASP A O 1
ATOM 1564 N N . GLU A 1 191 ? 27.942 9.791 -8.564 1.00 49.50 191 GLU A N 1
ATOM 1565 C CA . GLU A 1 191 ? 26.618 9.780 -7.906 1.00 49.50 191 GLU A CA 1
ATOM 1566 C C . GLU A 1 191 ? 25.453 9.475 -8.859 1.00 49.50 191 GLU A C 1
ATOM 1568 O O . GLU A 1 191 ? 24.394 9.042 -8.412 1.00 49.50 191 GLU A O 1
ATOM 1573 N N . ILE A 1 192 ? 25.625 9.695 -10.167 1.00 53.44 192 ILE A N 1
ATOM 1574 C CA . ILE A 1 192 ? 24.572 9.528 -11.175 1.00 53.44 192 ILE A CA 1
ATOM 1575 C C . ILE A 1 192 ? 24.505 8.085 -11.700 1.00 53.44 192 ILE A C 1
ATOM 1577 O O . ILE A 1 192 ? 23.445 7.645 -12.146 1.00 53.44 192 ILE A O 1
ATOM 1581 N N . LYS A 1 193 ? 25.605 7.322 -11.648 1.00 50.53 193 LYS A N 1
ATOM 1582 C CA . LYS A 1 193 ? 25.700 6.025 -12.343 1.00 50.53 193 LYS A CA 1
ATOM 1583 C C . LYS A 1 193 ? 25.361 4.803 -11.491 1.00 50.53 193 LYS A C 1
ATOM 1585 O O . LYS A 1 193 ? 25.090 3.752 -12.063 1.00 50.53 193 LYS A O 1
ATOM 1590 N N . THR A 1 194 ? 25.347 4.912 -10.165 1.00 53.66 194 THR A N 1
ATOM 1591 C CA . THR A 1 194 ? 25.374 3.732 -9.277 1.00 53.66 194 THR A CA 1
ATOM 1592 C C . THR A 1 194 ? 24.122 3.492 -8.437 1.00 53.66 194 THR A C 1
ATOM 1594 O O . THR A 1 194 ? 24.115 2.536 -7.667 1.00 53.66 194 THR A O 1
ATOM 1597 N N . PHE A 1 195 ? 23.041 4.272 -8.573 1.00 54.12 195 PHE A N 1
ATOM 1598 C CA . PHE A 1 195 ? 21.802 4.006 -7.828 1.00 54.12 195 PHE A CA 1
ATOM 1599 C C . PHE A 1 195 ? 20.723 3.348 -8.694 1.00 54.12 195 PHE A C 1
ATOM 1601 O O . PHE A 1 195 ? 20.247 3.904 -9.682 1.00 54.12 195 PHE A O 1
ATOM 1608 N N . LEU A 1 196 ? 20.275 2.167 -8.273 1.00 59.25 196 LEU A N 1
ATOM 1609 C CA . LEU A 1 196 ? 19.045 1.559 -8.759 1.00 59.25 196 LEU A CA 1
ATOM 1610 C C . LEU A 1 196 ? 17.930 1.839 -7.750 1.00 59.25 196 LEU A C 1
ATOM 1612 O O . LEU A 1 196 ? 17.998 1.398 -6.602 1.00 59.25 196 LEU A O 1
ATOM 1616 N N . ASP A 1 197 ? 16.885 2.545 -8.176 1.00 62.22 197 ASP A N 1
ATOM 1617 C CA . ASP A 1 197 ? 15.657 2.649 -7.390 1.00 62.22 197 ASP A CA 1
ATOM 1618 C C . ASP A 1 197 ? 14.830 1.367 -7.578 1.00 62.22 197 ASP A C 1
ATOM 1620 O O . ASP A 1 197 ? 14.233 1.132 -8.633 1.00 62.22 197 ASP A O 1
ATOM 1624 N N . ALA A 1 198 ? 14.852 0.486 -6.579 1.00 67.00 198 ALA A N 1
ATOM 1625 C CA . ALA A 1 198 ? 14.194 -0.813 -6.620 1.00 67.00 198 ALA A CA 1
ATOM 1626 C C . ALA A 1 198 ? 12.978 -0.838 -5.692 1.00 67.00 198 ALA A C 1
ATOM 1628 O O . ALA A 1 198 ? 13.040 -0.416 -4.541 1.00 67.00 198 ALA A O 1
ATOM 1629 N N . ARG A 1 199 ? 11.859 -1.407 -6.151 1.00 72.44 199 ARG A N 1
ATOM 1630 C CA . ARG A 1 199 ? 10.695 -1.621 -5.278 1.00 72.44 199 ARG A CA 1
ATOM 1631 C C . ARG A 1 199 ? 10.921 -2.831 -4.379 1.00 72.44 199 ARG A C 1
ATOM 1633 O O . ARG A 1 199 ? 11.090 -3.946 -4.869 1.00 72.44 199 ARG A O 1
ATOM 1640 N N . CYS A 1 200 ? 10.828 -2.621 -3.072 1.00 74.50 200 CYS A N 1
ATOM 1641 C CA . CYS A 1 200 ? 10.831 -3.684 -2.080 1.00 74.50 200 CYS A CA 1
ATOM 1642 C C . CYS A 1 200 ? 9.411 -4.180 -1.814 1.00 74.50 200 CYS A C 1
ATOM 1644 O O . CYS A 1 200 ? 8.445 -3.415 -1.728 1.00 74.50 200 CYS A O 1
ATOM 1646 N N . LEU A 1 201 ? 9.282 -5.494 -1.652 1.00 78.69 201 LEU A N 1
ATOM 1647 C CA . LEU A 1 201 ? 8.010 -6.137 -1.371 1.00 78.69 201 LEU A CA 1
ATOM 1648 C C . LEU A 1 201 ? 8.188 -7.150 -0.245 1.00 78.69 201 LEU A C 1
ATOM 1650 O O . LEU A 1 201 ? 8.986 -8.075 -0.349 1.00 78.69 201 LEU A O 1
ATOM 1654 N N . SER A 1 202 ? 7.421 -6.985 0.829 1.00 81.88 202 SER A N 1
ATOM 1655 C CA . SER A 1 202 ? 7.340 -7.983 1.892 1.00 81.88 202 SER A CA 1
ATOM 1656 C C . SER A 1 202 ? 6.319 -9.068 1.537 1.00 81.88 202 SER A C 1
ATOM 1658 O O . SER A 1 202 ? 5.327 -8.798 0.857 1.00 81.88 202 SER A O 1
ATOM 1660 N N . ALA A 1 203 ? 6.520 -10.294 2.030 1.00 82.31 203 ALA A N 1
ATOM 1661 C CA . ALA A 1 203 ? 5.619 -11.417 1.752 1.00 82.31 203 ALA A CA 1
ATOM 1662 C C . ALA A 1 203 ? 4.143 -11.153 2.141 1.00 82.31 203 ALA A C 1
ATOM 1664 O O . ALA A 1 203 ? 3.263 -11.445 1.332 1.00 82.31 203 ALA A O 1
ATOM 1665 N N . PRO A 1 204 ? 3.823 -10.524 3.295 1.00 77.88 204 PRO A N 1
ATOM 1666 C CA . PRO A 1 204 ? 2.441 -10.149 3.613 1.00 77.88 204 PRO A CA 1
ATOM 1667 C C . PRO A 1 204 ? 1.856 -9.134 2.626 1.00 77.88 204 PRO A C 1
ATOM 166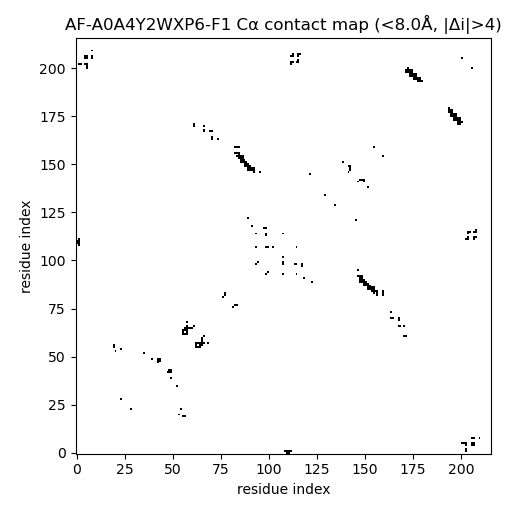9 O O . PRO A 1 204 ? 0.706 -9.265 2.221 1.00 77.88 204 PRO A O 1
ATOM 1672 N N . LYS A 1 205 ? 2.652 -8.150 2.187 1.00 79.75 205 LYS A N 1
ATOM 1673 C CA . LYS A 1 205 ? 2.222 -7.131 1.218 1.00 79.75 205 LYS A CA 1
ATOM 1674 C C . LYS A 1 205 ? 1.983 -7.735 -0.167 1.00 79.75 205 LYS A C 1
ATOM 1676 O O . LYS A 1 205 ? 1.008 -7.373 -0.821 1.00 79.75 205 LYS A O 1
ATOM 1681 N N . ALA A 1 206 ? 2.840 -8.665 -0.592 1.00 84.50 206 ALA A N 1
ATOM 1682 C CA . ALA A 1 206 ? 2.663 -9.444 -1.817 1.00 84.50 206 ALA A CA 1
ATOM 1683 C C . ALA A 1 206 ? 1.341 -10.219 -1.781 1.00 84.50 206 ALA A C 1
ATOM 1685 O O . ALA A 1 206 ? 0.528 -10.122 -2.697 1.00 84.50 206 ALA A O 1
ATOM 1686 N N . MET A 1 207 ? 1.100 -10.916 -0.671 1.00 84.50 207 MET A N 1
ATOM 1687 C CA . MET A 1 207 ? -0.091 -11.726 -0.465 1.00 84.50 207 MET A CA 1
ATOM 1688 C C . MET A 1 207 ? -1.376 -10.891 -0.419 1.00 84.50 207 MET A C 1
ATOM 1690 O O . MET A 1 207 ? -2.341 -11.256 -1.082 1.00 84.50 207 MET A O 1
ATOM 1694 N N . CYS A 1 208 ? -1.389 -9.742 0.272 1.00 80.56 208 CYS A N 1
ATOM 1695 C CA . CYS A 1 208 ? -2.537 -8.825 0.246 1.00 80.56 208 CYS A CA 1
ATOM 1696 C C . CYS A 1 208 ? -2.913 -8.441 -1.191 1.00 80.56 208 CYS A C 1
ATOM 1698 O O . CYS A 1 208 ? -4.073 -8.545 -1.573 1.00 80.56 208 CYS A O 1
ATOM 1700 N N . ARG A 1 209 ? -1.925 -8.077 -2.016 1.00 81.56 209 ARG A N 1
ATOM 1701 C CA . ARG A 1 209 ? -2.168 -7.689 -3.414 1.00 81.56 209 ARG A CA 1
ATOM 1702 C C . ARG A 1 209 ? -2.623 -8.851 -4.293 1.00 81.56 209 ARG A C 1
ATOM 1704 O O . ARG A 1 209 ? -3.356 -8.628 -5.251 1.00 81.56 209 ARG A O 1
ATOM 1711 N N . LEU A 1 210 ? -2.160 -10.071 -4.018 1.00 84.31 210 LEU A N 1
ATOM 1712 C CA . LEU A 1 210 ? -2.643 -11.270 -4.707 1.00 84.31 210 LEU A CA 1
ATOM 1713 C C . LEU A 1 210 ? -4.105 -11.560 -4.347 1.00 84.31 210 LEU A C 1
ATOM 1715 O O . LEU A 1 210 ? -4.901 -11.851 -5.233 1.00 84.31 210 LEU A O 1
ATOM 1719 N N . LEU A 1 211 ? -4.470 -11.436 -3.069 1.00 80.19 211 LEU A N 1
ATOM 1720 C CA . LEU A 1 211 ? -5.836 -11.664 -2.597 1.00 80.19 211 LEU A CA 1
ATOM 1721 C C . LEU A 1 211 ? -6.822 -10.610 -3.117 1.00 80.19 211 LEU A C 1
ATOM 1723 O O . LEU A 1 211 ? -7.920 -10.971 -3.525 1.00 80.19 211 LEU A O 1
ATOM 1727 N N . GLU A 1 212 ? -6.427 -9.335 -3.152 1.00 73.38 212 GLU A N 1
ATOM 1728 C CA . GLU A 1 212 ? -7.257 -8.245 -3.688 1.00 73.38 212 GLU A CA 1
ATOM 1729 C C . GLU A 1 212 ? -7.595 -8.450 -5.172 1.00 73.38 212 GLU A C 1
ATOM 1731 O O . GLU A 1 212 ? -8.719 -8.183 -5.588 1.00 73.38 212 GLU A O 1
ATOM 1736 N N . LYS A 1 213 ? -6.649 -8.972 -5.963 1.00 62.62 213 LYS A N 1
ATOM 1737 C CA . LYS A 1 213 ? -6.839 -9.214 -7.403 1.00 62.62 213 LYS A CA 1
ATOM 1738 C C . LYS A 1 213 ? -7.686 -10.444 -7.724 1.00 62.62 213 LYS A C 1
ATOM 1740 O O . LYS A 1 213 ? -8.251 -10.497 -8.805 1.00 62.62 213 LYS A O 1
ATOM 1745 N N . ASN A 1 214 ? -7.765 -11.419 -6.820 1.00 53.94 214 ASN A N 1
ATOM 1746 C CA . ASN A 1 214 ? -8.592 -12.616 -7.010 1.00 53.94 214 ASN A CA 1
ATOM 1747 C C . ASN A 1 214 ? -10.064 -12.392 -6.617 1.00 53.94 214 ASN A C 1
ATOM 1749 O O . ASN A 1 214 ? -10.878 -13.296 -6.780 1.00 53.94 214 ASN A O 1
ATOM 1753 N N . ALA A 1 215 ? -10.390 -11.232 -6.038 1.00 42.62 215 ALA A N 1
ATOM 1754 C CA . ALA A 1 215 ? -11.725 -10.891 -5.549 1.00 42.62 215 ALA A CA 1
ATOM 1755 C C . ALA A 1 215 ? -12.522 -9.970 -6.500 1.00 42.62 215 ALA A C 1
ATOM 1757 O O . ALA A 1 215 ? -13.624 -9.557 -6.140 1.00 42.62 215 ALA A O 1
ATOM 1758 N N . GLN A 1 216 ? -11.970 -9.640 -7.674 1.00 33.97 216 GLN A N 1
ATOM 1759 C CA . GLN A 1 216 ? -12.615 -8.895 -8.765 1.00 33.97 216 GLN A CA 1
ATOM 1760 C C . GLN A 1 216 ? -12.811 -9.810 -9.970 1.00 33.97 216 GLN A C 1
ATOM 1762 O O . GLN A 1 216 ? -13.853 -9.653 -10.640 1.00 33.97 216 GLN A O 1
#